Protein AF-T1ANY7-F1 (afdb_monomer)

pLDDT: mean 90.54, std 12.56, range [38.0, 98.75]

Nearest PDB structures (foldseek):
  8fgw-assembly1_D  TM=4.024E-01  e=2.527E-02  Homo sapiens
  7wzb-assembly1_B  TM=3.741E-01  e=3.756E-02  Salmonella enterica subsp. enterica serovar Typhimurium str. LT2
  7wzb-assembly1_A  TM=3.872E-01  e=1.034E-01  Salmonella enterica subsp. enterica serovar Typhimurium str. LT2
  5g05-assembly1_C  TM=4.385E-01  e=4.049E-01  Homo sapiens

Sequence (219 aa):
MLLGSGQYRAAEGQLAPLLGDPRSRLYRAALLTRWRIELTEAFAHAAGTAPHRRAMRRLQPLLGQLIEAGRWPAAQWRSLAREAFAIGAYALSAKAWLAAARRDPASARQDQERAARAWAADGRSARGGRLLLALAARSHDPVRQSAFFLHGMGWLEGGAGAIAALAAGRATLAHLPGLWRDRAIVLFMARLALAAGQPQRASRWLSAALERRPVASRR

Mean predicted aligned error: 6.22 Å

Radius of gyration: 23.54 Å; Cα contacts (8 Å, |Δi|>4): 246; chains: 1; bounding box: 61×39×66 Å

Secondary structure (DSSP, 8-state):
---HHHHHHHHHHHHHHHHS-TTSTTHHHHHHHHHHHHHHHHHHSPTTSHHHHHHHHHHHHHHHHHHHH----HHHHHHHHHHHHHTT-HHHHHHHHHHHHHH-TTTHHHHHHHHHHHHHHTT-HHHHHHHHHHHHHH---HHHHHHHHHHHHHHHHHHH-HHHHHHHHHHHHHH-GGGGG-HHHHHHHHHHHHHTT-HHHHHHHHHHHHHTPPP----

Foldseek 3Di:
DPPQDPVLVVLCVVLVVLCVDLPDPCNLVSLVVNLVSLLVVLVVDDPPDPSNVVSLVVNLVSLVVNLVNDPDALVVLQVSLVSCVVSLVLQSSLSSLCSSLVRDVVCNLVSLLSSLVSCVSVLNLLVSLVSLLVSLLVDPDPVSVLVSLLSSLVSNCVRPNLQRSLVSSVVSCVSVVVCLLPPVSLQSSLVSCVRNVNNVVSVVSVVVNVVPDPDPPDD

Structure (mmCIF, N/CA/C/O backbone):
data_AF-T1ANY7-F1
#
_entry.id   AF-T1ANY7-F1
#
loop_
_atom_site.group_PDB
_atom_site.id
_atom_site.type_symbol
_atom_site.label_atom_id
_atom_site.label_alt_id
_atom_site.label_comp_id
_atom_site.label_asym_id
_atom_site.label_entity_id
_atom_site.label_seq_id
_atom_site.pdbx_PDB_ins_code
_atom_site.Cartn_x
_atom_site.Cartn_y
_atom_site.Cartn_z
_atom_site.occupancy
_atom_site.B_iso_or_equiv
_atom_site.auth_seq_id
_atom_site.auth_comp_id
_atom_site.auth_asym_id
_atom_site.auth_atom_id
_atom_site.pdbx_PDB_model_num
ATOM 1 N N . MET A 1 1 ? 20.406 -17.946 -25.186 1.00 38.00 1 MET A N 1
ATOM 2 C CA . MET A 1 1 ? 19.800 -17.101 -26.241 1.00 38.00 1 MET A CA 1
ATOM 3 C C . MET A 1 1 ? 20.586 -15.798 -26.354 1.00 38.00 1 MET A C 1
ATOM 5 O O . MET A 1 1 ? 20.583 -15.018 -25.415 1.00 38.00 1 MET A O 1
ATOM 9 N N . LEU A 1 2 ? 21.282 -15.595 -27.477 1.00 39.53 2 LEU A N 1
ATOM 10 C CA . LEU A 1 2 ? 22.165 -14.455 -27.795 1.00 39.53 2 LEU A CA 1
ATOM 11 C C . LEU A 1 2 ? 21.441 -13.309 -28.540 1.00 39.53 2 LEU A C 1
ATOM 13 O O . LEU A 1 2 ? 22.080 -12.456 -29.143 1.00 39.53 2 LEU A O 1
ATOM 17 N N . LEU A 1 3 ? 20.105 -13.261 -28.483 1.00 43.19 3 LEU A N 1
ATOM 18 C CA . LEU A 1 3 ? 19.289 -12.241 -29.165 1.00 43.19 3 LEU A CA 1
ATOM 19 C C . LEU A 1 3 ? 19.343 -10.842 -28.505 1.00 43.19 3 LEU A C 1
ATOM 21 O O . LEU A 1 3 ? 18.819 -9.886 -29.062 1.00 43.19 3 LEU A O 1
ATOM 25 N N . GLY A 1 4 ? 19.967 -10.697 -27.328 1.00 51.41 4 GLY A N 1
ATOM 26 C CA . GLY A 1 4 ? 19.769 -9.531 -26.458 1.00 51.41 4 GLY A CA 1
ATOM 27 C C . GLY A 1 4 ? 20.539 -8.258 -26.830 1.00 51.41 4 GLY A C 1
ATOM 28 O O . GLY A 1 4 ? 19.949 -7.198 -26.974 1.00 51.41 4 GLY A O 1
ATOM 29 N N . SER A 1 5 ? 21.863 -8.295 -26.977 1.00 57.44 5 SER A N 1
ATOM 30 C CA . SER A 1 5 ? 22.658 -7.054 -26.862 1.00 57.44 5 SER A CA 1
ATOM 31 C C . SER A 1 5 ? 22.553 -6.093 -28.056 1.00 57.44 5 SER A C 1
ATOM 33 O O . SER A 1 5 ? 22.576 -4.877 -27.864 1.00 57.44 5 SER A O 1
ATOM 35 N N . GLY A 1 6 ? 22.433 -6.610 -29.283 1.00 61.44 6 GLY A N 1
ATOM 36 C CA . GLY A 1 6 ? 22.372 -5.787 -30.498 1.00 61.44 6 GLY A CA 1
ATOM 37 C C . GLY A 1 6 ? 21.013 -5.116 -30.714 1.00 61.44 6 GLY A C 1
ATOM 38 O O . GLY A 1 6 ? 20.951 -3.950 -31.098 1.00 61.44 6 GLY A O 1
ATOM 39 N N . GLN A 1 7 ? 19.924 -5.827 -30.412 1.00 73.06 7 GLN A N 1
ATOM 40 C CA . GLN A 1 7 ? 18.561 -5.321 -30.590 1.00 73.06 7 GLN A CA 1
ATOM 41 C C . GLN A 1 7 ? 18.197 -4.278 -29.528 1.00 73.06 7 GLN A C 1
ATOM 43 O O . GLN A 1 7 ? 17.566 -3.276 -29.859 1.00 73.06 7 GLN A O 1
ATOM 48 N N . TYR A 1 8 ? 18.656 -4.451 -28.281 1.00 72.88 8 TYR A N 1
ATOM 49 C CA . TYR A 1 8 ? 18.449 -3.445 -27.236 1.00 72.88 8 TYR A CA 1
ATOM 50 C C . TYR A 1 8 ? 19.185 -2.138 -27.544 1.00 72.88 8 TYR A C 1
ATOM 52 O O . TYR A 1 8 ? 18.569 -1.079 -27.481 1.00 72.88 8 TYR A O 1
ATOM 60 N N . ARG A 1 9 ? 20.449 -2.195 -27.992 1.00 73.62 9 ARG A N 1
ATOM 61 C CA . ARG A 1 9 ? 21.195 -0.991 -28.407 1.00 73.62 9 ARG A CA 1
ATOM 62 C C . ARG A 1 9 ? 20.557 -0.278 -29.601 1.00 73.62 9 ARG A C 1
ATOM 64 O O . ARG A 1 9 ? 20.509 0.949 -29.627 1.00 73.62 9 ARG A O 1
ATOM 71 N N . ALA A 1 10 ? 20.050 -1.028 -30.581 1.00 79.00 10 ALA A N 1
ATOM 72 C CA . ALA A 1 10 ? 19.337 -0.446 -31.717 1.00 79.00 10 ALA A CA 1
ATOM 73 C C . ALA A 1 10 ? 18.035 0.249 -31.275 1.00 79.00 10 ALA A C 1
ATOM 75 O O . ALA A 1 10 ? 17.762 1.372 -31.698 1.00 79.00 10 ALA A O 1
ATOM 76 N N . ALA A 1 11 ? 17.268 -0.379 -30.378 1.00 81.12 11 ALA A N 1
ATOM 77 C CA . ALA A 1 11 ? 16.063 0.214 -29.806 1.00 81.12 11 ALA A CA 1
ATOM 78 C C . ALA A 1 11 ? 16.376 1.473 -28.976 1.00 81.12 11 ALA A C 1
ATOM 80 O O . ALA A 1 11 ? 15.670 2.473 -29.088 1.00 81.12 11 ALA A O 1
ATOM 81 N N . GLU A 1 12 ? 17.458 1.478 -28.194 1.00 80.75 12 GLU A N 1
ATOM 82 C CA . GLU A 1 12 ? 17.918 2.672 -27.473 1.00 80.75 12 GLU A CA 1
ATOM 83 C C . GLU A 1 12 ? 18.247 3.830 -28.421 1.00 80.75 12 GLU A C 1
ATOM 85 O O . GLU A 1 12 ? 17.807 4.955 -28.179 1.00 80.75 12 GLU A O 1
ATOM 90 N N . GLY A 1 13 ? 18.948 3.558 -29.527 1.00 83.25 13 GLY A N 1
ATOM 91 C CA . GLY A 1 13 ? 19.252 4.561 -30.551 1.00 83.25 13 GLY A CA 1
ATOM 92 C C . GLY A 1 13 ? 17.997 5.175 -31.179 1.00 83.25 13 GLY A C 1
ATOM 93 O O . GLY A 1 13 ? 17.937 6.386 -31.380 1.00 83.25 13 GLY A O 1
ATOM 94 N N . GLN A 1 14 ? 16.959 4.368 -31.416 1.00 87.12 14 GLN A N 1
ATOM 95 C CA . GLN A 1 14 ? 15.672 4.841 -31.942 1.00 87.12 14 GLN A CA 1
ATOM 96 C C . GLN A 1 14 ? 14.871 5.664 -30.921 1.00 87.12 14 GLN A C 1
ATOM 98 O O . GLN A 1 14 ? 14.157 6.596 -31.294 1.00 87.12 14 GLN A O 1
ATOM 103 N N . LEU A 1 15 ? 14.982 5.340 -29.630 1.00 89.00 15 LEU A N 1
ATOM 104 C CA . LEU A 1 15 ? 14.278 6.050 -28.559 1.00 89.00 15 LEU A CA 1
ATOM 105 C C . LEU A 1 15 ? 14.984 7.344 -28.134 1.00 89.00 15 LEU A C 1
ATOM 107 O O . LEU A 1 15 ? 14.314 8.260 -27.656 1.00 89.00 15 LEU A O 1
ATOM 111 N N . ALA A 1 16 ? 16.305 7.441 -28.308 1.00 87.69 16 ALA A N 1
ATOM 112 C CA . ALA A 1 16 ? 17.126 8.577 -27.886 1.00 87.69 16 ALA A CA 1
ATOM 113 C C . ALA A 1 16 ? 16.564 9.963 -28.275 1.00 87.69 16 ALA A C 1
ATOM 115 O O . ALA A 1 16 ? 16.408 10.789 -27.371 1.00 87.69 16 ALA A O 1
ATOM 116 N N . PRO A 1 17 ? 16.185 10.242 -29.542 1.00 88.19 17 PRO A N 1
ATOM 117 C CA . PRO A 1 17 ? 15.647 11.556 -29.905 1.00 88.19 17 PRO A CA 1
ATOM 118 C C . PRO A 1 17 ? 14.305 11.851 -29.220 1.00 88.19 17 PRO A C 1
ATOM 120 O O . PRO A 1 17 ? 14.051 12.982 -28.816 1.00 88.19 17 PRO A O 1
ATOM 123 N N . LEU A 1 18 ? 13.461 10.833 -29.023 1.00 89.31 18 LEU A N 1
ATOM 124 C CA . LEU A 1 18 ? 12.158 10.985 -28.368 1.00 89.31 18 LEU A CA 1
ATOM 125 C C . LEU A 1 18 ? 12.287 11.200 -26.859 1.00 89.31 18 LEU A C 1
ATOM 127 O O . LEU A 1 18 ? 11.463 11.888 -26.266 1.00 89.31 18 LEU A O 1
ATOM 131 N N . LEU A 1 19 ? 13.304 10.603 -26.237 1.00 88.31 19 LEU A N 1
ATOM 132 C CA . LEU A 1 19 ? 13.601 10.755 -24.812 1.00 88.31 19 LEU A CA 1
ATOM 133 C C . LEU A 1 19 ? 14.309 12.080 -24.496 1.00 88.31 19 LEU A C 1
ATOM 135 O O . LEU A 1 19 ? 14.273 12.515 -23.346 1.00 88.31 19 LEU A O 1
ATOM 139 N N . GLY A 1 20 ? 14.928 12.714 -25.496 1.00 87.69 20 GLY A N 1
ATOM 140 C CA . GLY A 1 20 ? 15.552 14.033 -25.380 1.00 87.69 20 GLY A CA 1
ATOM 141 C C . GLY A 1 20 ? 14.560 15.199 -25.344 1.00 87.69 20 GLY A C 1
ATOM 142 O O . GLY A 1 20 ? 14.923 16.278 -24.884 1.00 87.69 20 GLY A O 1
ATOM 143 N N . ASP A 1 21 ? 13.308 14.990 -25.771 1.00 88.94 21 ASP A N 1
ATOM 144 C CA . ASP A 1 21 ? 12.264 16.020 -25.777 1.00 88.94 21 ASP A CA 1
ATOM 145 C C . ASP A 1 21 ? 11.051 15.630 -24.904 1.00 88.94 21 ASP A C 1
ATOM 147 O O . ASP A 1 21 ? 10.111 14.988 -25.384 1.00 88.94 21 ASP A O 1
ATOM 151 N N . PRO A 1 22 ? 11.003 16.073 -23.630 1.00 86.81 22 PRO A N 1
ATOM 152 C CA . PRO A 1 22 ? 9.861 15.856 -22.739 1.00 86.81 22 PRO A CA 1
ATOM 153 C C . PRO A 1 22 ? 8.535 16.455 -23.227 1.00 86.81 22 PRO A C 1
ATOM 155 O O . PRO A 1 22 ? 7.474 16.091 -22.712 1.00 86.81 22 PRO A O 1
ATOM 158 N N . ARG A 1 23 ? 8.566 17.391 -24.188 1.00 87.00 23 ARG A N 1
ATOM 159 C CA . ARG A 1 23 ? 7.364 18.023 -24.755 1.00 87.00 23 ARG A CA 1
ATOM 160 C C . ARG A 1 23 ? 6.762 17.196 -25.887 1.00 87.00 23 ARG A C 1
ATOM 162 O O . ARG A 1 23 ? 5.593 17.394 -26.225 1.00 87.00 23 ARG A O 1
ATOM 169 N N . SER A 1 24 ? 7.518 16.248 -26.439 1.00 88.38 24 SER A N 1
ATOM 170 C CA . SER A 1 24 ? 7.041 15.351 -27.482 1.00 88.38 24 SER A CA 1
ATOM 171 C C . SER A 1 24 ? 5.820 14.558 -27.015 1.00 88.38 24 SER A C 1
ATOM 173 O O . SER A 1 24 ? 5.786 13.976 -25.927 1.00 88.38 24 SER A O 1
ATOM 175 N N . ARG A 1 25 ? 4.810 14.444 -27.887 1.00 86.44 25 ARG A N 1
ATOM 176 C CA . ARG A 1 25 ? 3.635 13.587 -27.640 1.00 86.44 25 ARG A CA 1
ATOM 177 C C . ARG A 1 25 ? 4.030 12.121 -27.441 1.00 86.44 25 ARG A C 1
ATOM 179 O O . ARG A 1 25 ? 3.329 11.392 -26.737 1.00 86.44 25 ARG A O 1
ATOM 186 N N . LEU A 1 26 ? 5.157 11.714 -28.028 1.00 90.56 26 LEU A N 1
ATOM 187 C CA . LEU A 1 26 ? 5.689 10.356 -27.968 1.00 90.56 26 LEU A CA 1
ATOM 188 C C . LEU A 1 26 ? 6.600 10.116 -26.762 1.00 90.56 26 LEU A C 1
ATOM 190 O O . LEU A 1 26 ? 6.882 8.958 -26.470 1.00 90.56 26 LEU A O 1
ATOM 194 N N . TYR A 1 27 ? 7.001 11.156 -26.022 1.00 90.94 27 TYR A N 1
ATOM 195 C CA . TYR A 1 27 ? 7.933 11.045 -24.893 1.00 90.94 27 TYR A CA 1
ATOM 196 C C . TYR A 1 27 ? 7.524 9.951 -23.900 1.00 90.94 27 TYR A C 1
ATOM 198 O O . TYR A 1 27 ? 8.306 9.073 -23.552 1.00 90.94 27 TYR A O 1
ATOM 206 N N . ARG A 1 28 ? 6.249 9.941 -23.496 1.00 89.88 28 ARG A N 1
ATOM 207 C CA . ARG A 1 28 ? 5.709 8.945 -22.555 1.00 89.88 28 ARG A CA 1
ATOM 208 C C . ARG A 1 28 ? 5.748 7.527 -23.119 1.00 89.88 28 ARG A C 1
ATOM 210 O O . ARG A 1 28 ? 6.115 6.598 -22.406 1.00 89.88 28 ARG A O 1
ATOM 217 N N . ALA A 1 29 ? 5.376 7.355 -24.386 1.00 91.06 29 ALA A N 1
ATOM 218 C CA . ALA A 1 29 ? 5.415 6.053 -25.043 1.00 91.06 29 ALA A CA 1
ATOM 219 C C . ALA A 1 29 ? 6.861 5.549 -25.181 1.00 91.06 29 ALA A C 1
ATOM 221 O O . ALA A 1 29 ? 7.133 4.382 -24.896 1.00 91.06 29 ALA A O 1
ATOM 222 N N . ALA A 1 30 ? 7.794 6.440 -25.523 1.00 92.38 30 ALA A N 1
ATOM 223 C CA . ALA A 1 30 ? 9.219 6.144 -25.581 1.00 92.38 30 ALA A CA 1
ATOM 224 C C . ALA A 1 30 ? 9.769 5.748 -24.203 1.00 92.38 30 ALA A C 1
ATOM 226 O O . ALA A 1 30 ? 10.452 4.732 -24.076 1.00 92.38 30 ALA A O 1
ATOM 227 N N . LEU A 1 31 ? 9.398 6.481 -23.150 1.00 92.38 31 LEU A N 1
ATOM 228 C CA . LEU A 1 31 ? 9.806 6.196 -21.775 1.00 92.38 31 LEU A CA 1
ATOM 229 C C . LEU A 1 31 ? 9.266 4.845 -21.284 1.00 92.38 31 LEU A C 1
ATOM 231 O O . LEU A 1 31 ? 9.991 4.077 -20.654 1.00 92.38 31 LEU A O 1
ATOM 235 N N . LEU A 1 32 ? 8.013 4.518 -21.620 1.00 93.00 32 LEU A N 1
ATOM 236 C CA . LEU A 1 32 ? 7.404 3.228 -21.282 1.00 93.00 32 LEU A CA 1
ATOM 237 C C . LEU A 1 32 ? 8.073 2.076 -22.036 1.00 93.00 32 LEU A C 1
ATOM 239 O O . LEU A 1 32 ? 8.261 0.997 -21.479 1.00 93.00 32 LEU A O 1
ATOM 243 N N . THR A 1 33 ? 8.449 2.308 -23.292 1.00 92.00 33 THR A N 1
ATOM 244 C CA . THR A 1 33 ? 9.166 1.323 -24.109 1.00 92.00 33 THR A CA 1
ATOM 245 C C . THR A 1 33 ? 10.555 1.065 -23.538 1.00 92.00 33 THR A C 1
ATOM 247 O O . THR A 1 33 ? 10.902 -0.090 -23.300 1.00 92.00 33 THR A O 1
ATOM 250 N N . ARG A 1 34 ? 11.306 2.126 -23.207 1.00 91.88 34 ARG A N 1
ATOM 251 C CA . ARG A 1 34 ? 12.609 2.013 -22.537 1.00 91.88 34 ARG A CA 1
ATOM 252 C C . ARG A 1 34 ? 12.504 1.231 -21.232 1.00 91.88 34 ARG A C 1
ATOM 254 O O . ARG A 1 34 ? 13.304 0.341 -20.982 1.00 91.88 34 ARG A O 1
ATOM 261 N N . TRP A 1 35 ? 11.495 1.531 -20.420 1.00 92.94 35 TRP A N 1
ATOM 262 C CA . TRP A 1 35 ? 11.240 0.804 -19.181 1.00 92.94 35 TRP A CA 1
ATOM 263 C C . TRP A 1 35 ? 11.028 -0.691 -19.402 1.00 92.94 35 TRP A C 1
ATOM 265 O O . TRP A 1 35 ? 11.646 -1.492 -18.713 1.00 92.94 35 TRP A O 1
ATOM 275 N N . ARG A 1 36 ? 10.198 -1.079 -20.376 1.00 91.94 36 ARG A N 1
ATOM 276 C CA . ARG A 1 36 ? 9.948 -2.495 -20.687 1.00 91.94 36 ARG A CA 1
ATOM 277 C C . ARG A 1 36 ? 11.208 -3.213 -21.161 1.00 91.94 36 ARG A C 1
ATOM 279 O O . ARG A 1 36 ? 11.424 -4.356 -20.764 1.00 91.94 36 ARG A O 1
ATOM 286 N N . ILE A 1 37 ? 12.029 -2.545 -21.971 1.00 88.06 37 ILE A N 1
ATOM 287 C CA . ILE A 1 37 ? 13.325 -3.063 -22.424 1.00 88.06 37 ILE A CA 1
ATOM 288 C C . ILE A 1 37 ? 14.233 -3.333 -21.220 1.00 88.06 37 ILE A C 1
ATOM 290 O O . ILE A 1 37 ? 14.641 -4.471 -21.004 1.00 88.06 37 ILE A O 1
ATOM 294 N N . GLU A 1 38 ? 14.463 -2.320 -20.387 1.00 89.06 38 GLU A N 1
ATOM 295 C CA . GLU A 1 38 ? 15.355 -2.422 -19.225 1.00 89.06 38 GLU A CA 1
ATOM 296 C C . GLU A 1 38 ? 14.835 -3.431 -18.194 1.00 89.06 38 GLU A C 1
ATOM 298 O O . GLU A 1 38 ? 15.612 -4.146 -17.565 1.00 89.06 38 GLU A O 1
ATOM 303 N N . LEU A 1 39 ? 13.512 -3.521 -18.018 1.00 91.12 39 LEU A N 1
ATOM 304 C CA . LEU A 1 39 ? 12.889 -4.491 -17.121 1.00 91.12 39 LEU A CA 1
ATOM 305 C C . LEU A 1 39 ? 13.146 -5.918 -17.615 1.00 91.12 39 LEU A C 1
ATOM 307 O O . LEU A 1 39 ? 13.527 -6.784 -16.829 1.00 91.12 39 LEU A O 1
ATOM 311 N N . THR A 1 40 ? 12.985 -6.146 -18.920 1.00 88.94 40 THR A N 1
ATOM 312 C CA . THR A 1 40 ? 13.238 -7.445 -19.559 1.00 88.94 40 THR A CA 1
ATOM 313 C C . THR A 1 40 ? 14.710 -7.833 -19.446 1.00 88.94 40 THR A C 1
ATOM 315 O O . THR A 1 40 ? 15.017 -8.958 -19.057 1.00 88.94 40 THR A O 1
ATOM 318 N N . GLU A 1 41 ? 15.626 -6.900 -19.714 1.00 84.94 41 GLU A N 1
ATOM 319 C CA . GLU A 1 41 ? 17.066 -7.127 -19.557 1.00 84.94 41 GLU A CA 1
ATOM 320 C C . GLU A 1 41 ? 17.419 -7.469 -18.103 1.00 84.94 41 GLU A C 1
ATOM 322 O O . GLU A 1 41 ? 18.146 -8.426 -17.836 1.00 84.94 41 GLU A O 1
ATOM 327 N N . ALA A 1 42 ? 16.853 -6.745 -17.138 1.00 88.44 42 ALA A N 1
ATOM 328 C CA . ALA A 1 42 ? 17.163 -6.966 -15.735 1.00 88.44 42 ALA A CA 1
ATOM 329 C C . ALA A 1 42 ? 16.698 -8.336 -15.216 1.00 88.44 42 ALA A C 1
ATOM 331 O O . ALA A 1 42 ? 17.392 -8.948 -14.396 1.00 88.44 42 ALA A O 1
ATOM 332 N N . PHE A 1 43 ? 15.548 -8.822 -15.693 1.00 88.50 43 PHE A N 1
ATOM 333 C CA . PHE A 1 43 ? 15.029 -10.154 -15.365 1.00 88.50 43 PHE A CA 1
ATOM 334 C C . PHE A 1 43 ? 15.658 -11.287 -16.189 1.00 88.50 43 PHE A C 1
ATOM 336 O O . PHE A 1 43 ? 15.494 -12.449 -15.828 1.00 88.50 43 PHE A O 1
ATOM 343 N N . ALA A 1 44 ? 16.426 -10.980 -17.238 1.00 89.44 44 ALA A N 1
ATOM 344 C CA . ALA A 1 44 ? 17.234 -11.977 -17.940 1.00 89.44 44 ALA A CA 1
ATOM 345 C C . ALA A 1 44 ? 18.458 -12.429 -17.117 1.00 89.44 44 ALA A C 1
ATOM 347 O O . ALA A 1 44 ? 19.018 -13.498 -17.361 1.00 89.44 44 ALA A O 1
ATOM 348 N N . HIS A 1 45 ? 18.882 -11.631 -16.133 1.00 87.69 45 HIS A N 1
ATOM 349 C CA . HIS A 1 45 ? 19.936 -11.998 -15.192 1.00 87.69 45 HIS A CA 1
ATOM 350 C C . HIS A 1 45 ? 19.376 -12.762 -13.987 1.00 87.69 45 HIS A C 1
ATOM 352 O O . HIS A 1 45 ? 18.337 -12.397 -13.439 1.00 87.69 45 HIS A O 1
ATOM 358 N N . ALA A 1 46 ? 20.113 -13.769 -13.506 1.00 86.62 46 ALA A N 1
ATOM 359 C CA . ALA A 1 46 ? 19.741 -14.497 -12.295 1.00 86.62 46 ALA A CA 1
ATOM 360 C C . ALA A 1 46 ? 19.648 -13.558 -11.077 1.00 86.62 46 ALA A C 1
ATOM 362 O O . ALA A 1 46 ? 20.496 -12.675 -10.881 1.00 86.62 46 ALA A O 1
ATOM 363 N N . ALA A 1 47 ? 18.621 -13.765 -10.250 1.00 87.69 47 ALA A N 1
ATOM 364 C CA . ALA A 1 47 ? 18.373 -12.960 -9.061 1.00 87.69 47 ALA A CA 1
ATOM 365 C C . ALA A 1 47 ? 19.587 -12.964 -8.115 1.00 87.69 47 ALA A C 1
ATOM 367 O O . ALA A 1 47 ? 20.300 -13.956 -7.982 1.00 87.69 47 ALA A O 1
ATOM 368 N N . GLY A 1 48 ? 19.854 -11.825 -7.473 1.00 85.94 48 GLY A N 1
ATOM 369 C CA . GLY A 1 48 ? 20.977 -11.668 -6.540 1.00 85.94 48 GLY A CA 1
ATOM 370 C C . GLY A 1 48 ? 22.360 -11.496 -7.183 1.00 85.94 48 GLY A C 1
ATOM 371 O O . GLY A 1 48 ? 23.291 -11.070 -6.497 1.00 85.94 48 GLY A O 1
ATOM 372 N N . THR A 1 49 ? 22.515 -11.730 -8.490 1.00 91.19 49 THR A N 1
ATOM 373 C CA . THR A 1 49 ? 23.793 -11.502 -9.184 1.00 91.19 49 THR A CA 1
ATOM 374 C C . THR A 1 49 ? 24.148 -10.011 -9.278 1.00 91.19 49 THR A C 1
ATOM 376 O O . THR A 1 49 ? 23.288 -9.127 -9.210 1.00 91.19 49 THR A O 1
ATOM 379 N N . ALA A 1 50 ? 25.438 -9.693 -9.445 1.00 89.94 50 ALA A N 1
ATOM 380 C CA . ALA A 1 50 ? 25.890 -8.306 -9.589 1.00 89.94 50 ALA A CA 1
ATOM 381 C C . ALA A 1 50 ? 25.272 -7.571 -10.805 1.00 89.94 50 ALA A C 1
ATOM 383 O O . ALA A 1 50 ? 24.865 -6.417 -10.622 1.00 89.94 50 ALA A O 1
ATOM 384 N N . PRO A 1 51 ? 25.133 -8.192 -11.999 1.00 86.81 51 PRO A N 1
ATOM 385 C CA . PRO A 1 51 ? 24.416 -7.595 -13.128 1.00 86.81 51 PRO A CA 1
ATOM 386 C C . PRO A 1 51 ? 22.949 -7.300 -12.806 1.00 86.81 51 PRO A C 1
ATOM 388 O O . PRO A 1 51 ? 22.502 -6.173 -13.013 1.00 86.81 51 PRO A O 1
ATOM 391 N N . HIS A 1 52 ? 22.239 -8.247 -12.185 1.00 87.81 52 HIS A N 1
ATOM 392 C CA . HIS A 1 52 ? 20.850 -8.054 -11.766 1.00 87.81 52 HIS A CA 1
ATOM 393 C C . HIS A 1 52 ? 20.707 -6.869 -10.796 1.00 87.81 52 HIS A C 1
ATOM 395 O O . HIS A 1 52 ? 19.916 -5.957 -11.030 1.00 87.81 52 HIS A O 1
ATOM 401 N N . ARG A 1 53 ? 21.542 -6.798 -9.747 1.00 87.81 53 ARG A N 1
ATOM 402 C CA . ARG A 1 53 ? 21.537 -5.665 -8.797 1.00 87.81 53 ARG A CA 1
ATOM 403 C C . ARG A 1 53 ? 21.856 -4.325 -9.462 1.00 87.81 53 ARG A C 1
ATOM 405 O O . ARG A 1 53 ? 21.337 -3.287 -9.052 1.00 87.81 53 ARG A O 1
ATOM 412 N N . ARG A 1 54 ? 22.739 -4.311 -10.465 1.00 87.31 54 ARG A N 1
ATOM 413 C CA . ARG A 1 54 ? 23.061 -3.099 -11.230 1.00 87.31 54 ARG A CA 1
ATOM 414 C C . ARG A 1 54 ? 21.865 -2.655 -12.072 1.00 87.31 54 ARG A C 1
ATOM 416 O O . ARG A 1 54 ? 21.523 -1.479 -12.016 1.00 87.31 54 ARG A O 1
ATOM 423 N N . ALA A 1 55 ? 21.213 -3.580 -12.769 1.00 87.06 55 ALA A N 1
ATOM 424 C CA . ALA A 1 55 ? 20.028 -3.297 -13.570 1.00 87.06 55 ALA A CA 1
ATOM 425 C C . ALA A 1 55 ? 18.860 -2.786 -12.703 1.00 87.06 55 ALA A C 1
ATOM 427 O O . ALA A 1 55 ? 18.300 -1.730 -12.989 1.00 87.06 55 ALA A O 1
ATOM 428 N N . MET A 1 56 ? 18.589 -3.427 -11.558 1.00 88.94 56 MET A N 1
ATOM 429 C CA . MET A 1 56 ? 17.572 -2.973 -10.594 1.00 88.94 56 MET A CA 1
ATOM 430 C C . MET A 1 56 ? 17.806 -1.530 -10.109 1.00 88.94 56 MET A C 1
ATOM 432 O O . MET A 1 56 ? 16.863 -0.741 -10.035 1.00 88.94 56 MET A O 1
ATOM 436 N N . ARG A 1 57 ? 19.063 -1.138 -9.837 1.00 87.31 57 ARG A N 1
ATOM 437 C CA . ARG A 1 57 ? 19.402 0.245 -9.441 1.00 87.31 57 ARG A CA 1
ATOM 438 C C . ARG A 1 57 ? 19.134 1.275 -10.543 1.00 87.31 57 ARG A C 1
AT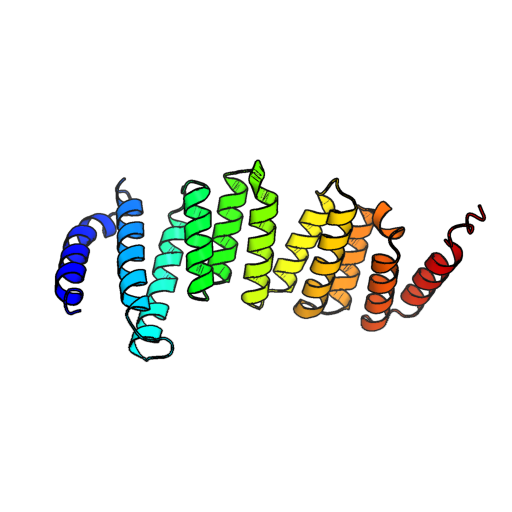OM 440 O O . ARG A 1 57 ? 18.813 2.415 -10.221 1.00 87.31 57 ARG A O 1
ATOM 447 N N . ARG A 1 58 ? 19.241 0.895 -11.821 1.00 87.31 58 ARG A N 1
ATOM 448 C CA . ARG A 1 58 ? 18.919 1.774 -12.964 1.00 87.31 58 ARG A CA 1
ATOM 449 C C . ARG A 1 58 ? 17.416 1.873 -13.224 1.00 87.31 58 ARG A C 1
ATOM 451 O O . ARG A 1 58 ? 16.942 2.920 -13.655 1.00 87.31 58 ARG A O 1
ATOM 458 N N . LEU A 1 59 ? 16.661 0.817 -12.924 1.00 92.00 59 LEU A N 1
ATOM 459 C CA . LEU A 1 59 ? 15.211 0.782 -13.125 1.00 92.00 59 LEU A CA 1
ATOM 460 C C . LEU A 1 59 ? 14.458 1.763 -12.222 1.00 92.00 59 LEU A C 1
ATOM 462 O O . LEU A 1 59 ? 13.551 2.449 -12.686 1.00 92.00 59 LEU A O 1
ATOM 466 N N . GLN A 1 60 ? 14.828 1.871 -10.946 1.00 91.94 60 GLN A N 1
ATOM 467 C CA . GLN A 1 60 ? 14.116 2.737 -9.998 1.00 91.94 60 GLN A CA 1
ATOM 468 C C . GLN A 1 60 ? 13.977 4.208 -10.447 1.00 91.94 60 GLN A C 1
ATOM 470 O O . GLN A 1 60 ? 12.849 4.710 -10.432 1.00 91.94 60 GLN A O 1
ATOM 475 N N . PRO A 1 61 ? 15.042 4.920 -10.873 1.00 92.81 61 PRO A N 1
ATOM 476 C CA . PRO A 1 61 ? 14.898 6.294 -11.354 1.00 92.81 61 PRO A CA 1
ATOM 477 C C . PRO A 1 61 ? 14.069 6.385 -12.642 1.00 92.81 61 PRO A C 1
ATOM 479 O O . PRO A 1 61 ? 13.280 7.319 -12.782 1.00 92.81 61 PRO A O 1
ATOM 482 N N . LEU A 1 62 ? 14.175 5.407 -13.548 1.00 93.38 62 LEU A N 1
ATOM 483 C CA . LEU A 1 62 ? 13.377 5.362 -14.778 1.00 93.38 62 LEU A CA 1
ATOM 484 C C . LEU A 1 62 ? 11.878 5.189 -14.483 1.00 93.38 62 LEU A C 1
ATOM 486 O O . LEU A 1 62 ? 11.041 5.896 -15.043 1.00 93.38 62 LEU A O 1
ATOM 490 N N . LEU A 1 63 ? 11.532 4.304 -13.547 1.00 95.12 63 LEU A N 1
ATOM 491 C CA . LEU A 1 63 ? 10.164 4.154 -13.054 1.00 95.12 63 LEU A CA 1
ATOM 492 C C . LEU A 1 63 ? 9.662 5.435 -12.381 1.00 95.12 63 LEU A C 1
ATOM 494 O O . LEU A 1 63 ? 8.506 5.816 -12.559 1.00 95.12 63 LEU A O 1
ATOM 498 N N . GLY A 1 64 ? 10.528 6.109 -11.621 1.00 95.12 64 GLY A N 1
ATOM 499 C CA . GLY A 1 64 ? 10.237 7.420 -11.049 1.00 95.12 64 GLY A CA 1
ATOM 500 C C . GLY A 1 64 ? 9.819 8.415 -12.131 1.00 95.12 64 GLY A C 1
ATOM 501 O O . GLY A 1 64 ? 8.736 8.986 -12.040 1.00 95.12 64 GLY A O 1
ATOM 502 N N . GLN A 1 65 ? 10.609 8.540 -13.200 1.00 93.75 65 GLN A N 1
ATOM 503 C CA . GLN A 1 65 ? 10.280 9.401 -14.342 1.00 93.75 65 GLN A CA 1
ATOM 504 C C . GLN A 1 65 ? 8.949 9.010 -15.001 1.00 93.75 65 GLN A C 1
ATOM 506 O O . GLN A 1 65 ? 8.140 9.884 -15.306 1.00 93.75 65 GLN A O 1
ATOM 511 N N . LEU A 1 66 ? 8.670 7.712 -15.169 1.00 94.12 66 LEU A N 1
ATOM 512 C CA . LEU A 1 66 ? 7.391 7.234 -15.711 1.00 94.12 66 LEU A CA 1
ATOM 513 C C . LEU A 1 66 ? 6.190 7.641 -14.861 1.00 94.12 66 LEU A C 1
ATOM 515 O O . LEU A 1 66 ? 5.149 8.038 -15.393 1.00 94.12 66 LEU A O 1
ATOM 519 N N . ILE A 1 67 ? 6.319 7.517 -13.543 1.00 94.69 67 ILE A N 1
ATOM 520 C CA . ILE A 1 67 ? 5.267 7.894 -12.603 1.00 94.69 67 ILE A CA 1
ATOM 521 C C . ILE A 1 67 ? 5.066 9.413 -12.630 1.00 94.69 67 ILE A C 1
ATOM 523 O O . ILE A 1 67 ? 3.927 9.862 -12.721 1.00 94.69 67 ILE A O 1
ATOM 527 N N . GLU A 1 68 ? 6.132 10.210 -12.620 1.00 93.31 68 GLU A N 1
ATOM 528 C CA . GLU A 1 68 ? 6.012 11.674 -12.649 1.00 93.31 68 GLU A CA 1
ATOM 529 C C . GLU A 1 68 ? 5.473 12.192 -13.999 1.00 93.31 68 GLU A C 1
ATOM 531 O O . GLU A 1 68 ? 4.656 13.112 -14.022 1.00 93.31 68 GLU A O 1
ATOM 536 N N . ALA A 1 69 ? 5.809 11.548 -15.125 1.00 91.06 69 ALA A N 1
ATOM 537 C CA . ALA A 1 69 ? 5.238 11.880 -16.438 1.00 91.06 69 ALA A CA 1
ATOM 538 C C . ALA A 1 69 ? 3.705 11.701 -16.482 1.00 91.06 69 ALA A C 1
ATOM 540 O O . ALA A 1 69 ? 2.995 12.408 -17.205 1.00 91.06 69 ALA A O 1
ATOM 541 N N . GLY A 1 70 ? 3.189 10.768 -15.676 1.00 88.94 70 GLY A N 1
ATOM 542 C CA . GLY A 1 70 ? 1.783 10.650 -15.321 1.00 88.94 70 GLY A CA 1
ATOM 543 C C . GLY A 1 70 ? 0.797 10.530 -16.491 1.00 88.94 70 GLY A C 1
ATOM 544 O O . GLY A 1 70 ? 1.110 10.105 -17.604 1.00 88.94 70 GLY A O 1
ATOM 545 N N . ARG A 1 71 ? -0.465 10.901 -16.210 1.00 89.94 71 ARG A N 1
ATOM 546 C CA . ARG A 1 71 ? -1.587 10.893 -17.179 1.00 89.94 71 ARG A CA 1
ATOM 547 C C . ARG A 1 71 ? -1.845 9.525 -17.843 1.00 89.94 71 ARG A C 1
ATOM 549 O O . ARG A 1 71 ? -2.386 9.462 -18.944 1.00 89.94 71 ARG A O 1
ATOM 556 N N . TRP A 1 72 ? -1.487 8.441 -17.163 1.00 94.81 72 TRP A N 1
ATOM 557 C CA . TRP A 1 72 ? -1.787 7.078 -17.590 1.00 94.81 72 TRP A CA 1
ATOM 558 C C . TRP A 1 72 ? -3.252 6.704 -17.311 1.00 94.81 72 TRP A C 1
ATOM 560 O O . TRP A 1 72 ? -3.832 7.212 -16.339 1.00 94.81 72 TRP A O 1
ATOM 570 N N . PRO A 1 73 ? -3.857 5.808 -18.114 1.00 96.62 73 PRO A N 1
ATOM 571 C CA . PRO A 1 73 ? -5.125 5.179 -17.756 1.00 96.62 73 PRO A CA 1
ATOM 572 C C . PRO A 1 73 ? -4.960 4.306 -16.503 1.00 96.62 73 PRO A C 1
ATOM 574 O O . PRO A 1 73 ? -3.852 3.871 -16.177 1.00 96.62 73 PRO A O 1
ATOM 577 N N . ALA A 1 74 ? -6.063 4.018 -15.803 1.00 97.94 74 ALA A N 1
ATOM 578 C CA . ALA A 1 74 ? -6.035 3.244 -14.558 1.00 97.94 74 ALA A CA 1
ATOM 579 C C . ALA A 1 74 ? -5.326 1.888 -14.730 1.00 97.94 74 ALA A C 1
ATOM 581 O O . ALA A 1 74 ? -4.444 1.557 -13.944 1.00 97.94 74 ALA A O 1
ATOM 582 N N . ALA A 1 75 ? -5.618 1.145 -15.804 1.00 97.75 75 ALA A N 1
ATOM 583 C CA . ALA A 1 75 ? -4.975 -0.142 -16.089 1.00 97.75 75 ALA A CA 1
ATOM 584 C C . ALA A 1 75 ? -3.438 -0.047 -16.166 1.00 97.75 75 ALA A C 1
ATOM 586 O O . ALA A 1 75 ? -2.735 -0.881 -15.592 1.00 97.75 75 ALA A O 1
ATOM 587 N N . GLN A 1 76 ? -2.917 1.005 -16.804 1.00 97.12 76 GLN A N 1
ATOM 588 C CA . GLN A 1 76 ? -1.478 1.231 -16.924 1.00 97.12 76 GLN A CA 1
ATOM 589 C C . GLN A 1 76 ? -0.857 1.614 -15.576 1.00 97.12 76 GLN A C 1
ATOM 591 O O . GLN A 1 76 ? 0.198 1.087 -15.230 1.00 97.12 76 GLN A O 1
ATOM 596 N N . TRP A 1 77 ? -1.527 2.446 -14.769 1.00 98.00 77 TRP A N 1
ATOM 597 C CA . TRP A 1 77 ? -1.088 2.716 -13.395 1.00 98.00 77 TRP A CA 1
ATOM 598 C C . TRP A 1 77 ? -0.990 1.444 -12.556 1.00 98.00 77 TRP A C 1
ATOM 600 O O . TRP A 1 77 ? -0.006 1.258 -11.846 1.00 98.00 77 TRP A O 1
ATOM 610 N N . ARG A 1 78 ? -1.972 0.543 -12.665 1.00 98.62 78 ARG A N 1
ATOM 611 C CA . ARG A 1 78 ? -1.950 -0.744 -11.956 1.00 98.62 78 ARG A CA 1
ATOM 612 C C . ARG A 1 78 ? -0.814 -1.649 -12.437 1.00 98.62 78 ARG A C 1
ATOM 614 O O . ARG A 1 78 ? -0.247 -2.365 -11.617 1.00 98.62 78 ARG A O 1
ATOM 621 N N . SER A 1 79 ? -0.478 -1.626 -13.732 1.00 97.50 79 SER A N 1
ATOM 622 C CA . SER A 1 79 ? 0.687 -2.354 -14.263 1.00 97.50 79 SER A CA 1
ATOM 623 C C . SER A 1 79 ? 1.980 -1.828 -13.658 1.00 97.50 79 SER A C 1
ATOM 625 O O . SER A 1 79 ? 2.690 -2.583 -13.000 1.00 97.50 79 SER A O 1
ATOM 627 N N . LEU A 1 80 ? 2.200 -0.512 -13.752 1.00 97.25 80 LEU A N 1
ATOM 628 C CA . LEU A 1 80 ? 3.366 0.150 -13.166 1.00 97.25 80 LEU A CA 1
ATOM 629 C C . LEU A 1 80 ? 3.464 -0.122 -11.662 1.00 97.25 80 LEU A C 1
ATOM 631 O O . LEU A 1 80 ? 4.548 -0.366 -11.152 1.00 97.25 80 LEU A O 1
ATOM 635 N N . ALA A 1 81 ? 2.341 -0.137 -10.944 1.00 98.31 81 ALA A N 1
ATOM 636 C CA . ALA A 1 81 ? 2.324 -0.410 -9.513 1.00 98.31 81 ALA A CA 1
ATOM 637 C C . ALA A 1 81 ? 2.739 -1.852 -9.168 1.00 98.31 81 ALA A C 1
ATOM 639 O O . ALA A 1 81 ? 3.459 -2.065 -8.188 1.00 98.31 81 ALA A O 1
ATOM 640 N N . ARG A 1 82 ? 2.312 -2.847 -9.959 1.00 98.19 82 ARG A N 1
ATOM 641 C CA . ARG A 1 82 ? 2.743 -4.247 -9.796 1.00 98.19 82 ARG A CA 1
ATOM 642 C C . ARG A 1 82 ? 4.218 -4.419 -10.133 1.00 98.19 82 ARG A C 1
ATOM 644 O O . ARG A 1 82 ? 4.936 -5.046 -9.365 1.00 98.19 82 ARG A O 1
ATOM 651 N N . GLU A 1 83 ? 4.666 -3.832 -11.236 1.00 95.94 83 GLU A N 1
ATOM 652 C CA . GLU A 1 83 ? 6.066 -3.896 -11.666 1.00 95.94 83 GLU A CA 1
ATOM 653 C C . GLU A 1 83 ? 6.982 -3.219 -10.636 1.00 95.94 83 GLU A C 1
ATOM 655 O O . GLU A 1 83 ? 7.978 -3.802 -10.218 1.00 95.94 83 GLU A O 1
ATOM 660 N N . ALA A 1 84 ? 6.583 -2.049 -10.124 1.00 96.94 84 ALA A N 1
ATOM 661 C CA . ALA A 1 84 ? 7.258 -1.361 -9.027 1.00 96.94 84 ALA A CA 1
ATOM 662 C C . ALA A 1 84 ? 7.386 -2.241 -7.778 1.00 96.94 84 ALA A C 1
ATOM 664 O O . ALA A 1 84 ? 8.438 -2.272 -7.148 1.00 96.94 84 ALA A O 1
ATOM 665 N N . PHE A 1 85 ? 6.320 -2.963 -7.421 1.00 96.88 85 PHE A N 1
ATOM 666 C CA . PHE A 1 85 ? 6.345 -3.879 -6.284 1.00 96.88 85 PHE A CA 1
ATOM 667 C C . PHE A 1 85 ? 7.314 -5.043 -6.527 1.00 96.88 85 PHE A C 1
ATOM 669 O O . PHE A 1 85 ? 8.101 -5.373 -5.646 1.00 96.88 85 PHE A O 1
ATOM 676 N N . ALA A 1 86 ? 7.291 -5.628 -7.728 1.00 93.31 86 ALA A N 1
ATOM 677 C CA . ALA A 1 86 ? 8.133 -6.764 -8.098 1.00 93.31 86 ALA A CA 1
ATOM 678 C C . ALA A 1 86 ? 9.636 -6.446 -8.035 1.00 93.31 86 ALA A C 1
ATOM 680 O O . ALA A 1 86 ? 10.424 -7.317 -7.681 1.00 93.31 86 ALA A O 1
ATOM 681 N N . ILE A 1 87 ? 10.031 -5.202 -8.325 1.00 92.69 87 ILE A N 1
ATOM 682 C CA . ILE A 1 87 ? 11.431 -4.753 -8.224 1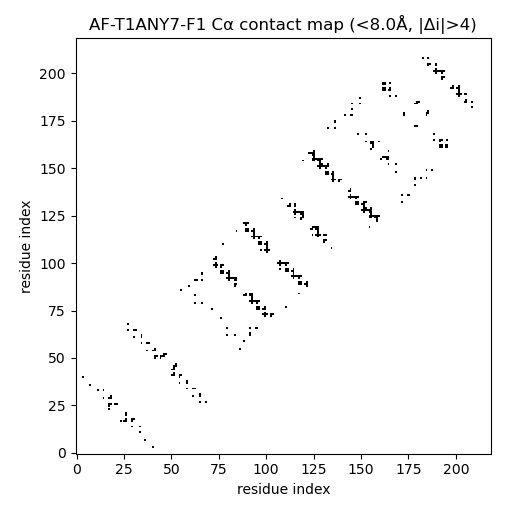.00 92.69 87 ILE A CA 1
ATOM 683 C C . ILE A 1 87 ? 11.789 -4.143 -6.854 1.00 92.69 87 ILE A C 1
ATOM 685 O O . ILE A 1 87 ? 12.832 -3.505 -6.710 1.00 92.69 87 ILE A O 1
ATOM 689 N N . GLY A 1 88 ? 10.910 -4.266 -5.853 1.00 93.44 88 GLY A N 1
ATOM 690 C CA . GLY A 1 88 ? 11.122 -3.725 -4.505 1.00 93.44 88 GLY A CA 1
ATOM 691 C C . GLY A 1 88 ? 11.017 -2.198 -4.392 1.00 93.44 88 GLY A C 1
ATOM 692 O O . GLY A 1 88 ? 11.368 -1.627 -3.363 1.00 93.44 88 GLY A O 1
ATOM 693 N N . ALA A 1 89 ? 10.522 -1.503 -5.419 1.00 95.69 89 ALA A N 1
ATOM 694 C CA . ALA A 1 89 ? 10.292 -0.059 -5.407 1.00 95.69 89 ALA A CA 1
ATOM 695 C C . ALA A 1 89 ? 8.943 0.284 -4.744 1.00 95.69 89 ALA A C 1
ATOM 697 O O . ALA A 1 89 ? 8.044 0.876 -5.352 1.00 95.69 89 ALA A O 1
ATOM 698 N N . TYR A 1 90 ? 8.772 -0.114 -3.484 1.00 97.69 90 TYR A N 1
ATOM 699 C CA . TYR A 1 90 ? 7.483 -0.105 -2.791 1.00 97.69 90 TYR A CA 1
ATOM 700 C C . TYR A 1 90 ? 6.867 1.294 -2.628 1.00 97.69 90 TYR A C 1
ATOM 702 O O . TYR A 1 90 ? 5.667 1.469 -2.864 1.00 97.69 90 TYR A O 1
ATOM 710 N N . ALA A 1 91 ? 7.666 2.325 -2.333 1.00 97.06 91 ALA A N 1
ATOM 711 C CA . ALA A 1 91 ? 7.188 3.710 -2.322 1.00 97.06 91 ALA A CA 1
ATOM 712 C C . ALA A 1 91 ? 6.574 4.145 -3.670 1.00 97.06 91 ALA A C 1
ATOM 714 O O . ALA A 1 91 ? 5.537 4.818 -3.695 1.00 97.06 91 ALA A O 1
ATOM 715 N N . LEU A 1 92 ? 7.196 3.752 -4.788 1.00 97.69 92 LEU A N 1
ATOM 716 C CA . LEU A 1 92 ? 6.707 4.027 -6.142 1.00 97.69 92 LEU A CA 1
ATOM 717 C C . LEU A 1 92 ? 5.454 3.199 -6.464 1.00 97.69 92 LEU A C 1
ATOM 719 O O . LEU A 1 92 ? 4.494 3.738 -7.015 1.00 97.69 92 LEU A O 1
ATOM 723 N N . SER A 1 93 ? 5.412 1.934 -6.033 1.00 98.56 93 SER A N 1
ATOM 724 C CA . SER A 1 93 ? 4.222 1.079 -6.133 1.00 98.56 93 SER A CA 1
ATOM 725 C C . SER A 1 93 ? 3.009 1.735 -5.474 1.00 98.56 93 SER A C 1
ATOM 727 O O . SER A 1 93 ? 1.957 1.885 -6.099 1.00 98.56 93 SER A O 1
ATOM 729 N N . ALA A 1 94 ? 3.166 2.230 -4.244 1.00 98.56 94 ALA A N 1
ATOM 730 C CA . ALA A 1 94 ? 2.095 2.912 -3.530 1.00 98.56 94 ALA A CA 1
ATOM 731 C C . ALA A 1 94 ? 1.626 4.192 -4.245 1.00 98.56 94 ALA A C 1
ATOM 733 O O . ALA A 1 94 ? 0.421 4.424 -4.363 1.00 98.56 94 ALA A O 1
ATOM 734 N N . LYS A 1 95 ? 2.553 5.013 -4.769 1.00 98.31 95 LYS A N 1
ATOM 735 C CA . LYS A 1 95 ? 2.206 6.200 -5.574 1.00 98.31 95 LYS A CA 1
ATOM 736 C C . LYS A 1 95 ? 1.359 5.823 -6.795 1.00 98.31 95 LYS A C 1
ATOM 738 O O . LYS A 1 95 ? 0.342 6.472 -7.048 1.00 98.31 95 LYS A O 1
ATOM 743 N N . ALA A 1 96 ? 1.759 4.782 -7.525 1.00 98.44 96 ALA A N 1
ATOM 744 C CA . ALA A 1 96 ? 1.071 4.323 -8.728 1.00 98.44 96 ALA A CA 1
ATOM 745 C C . ALA A 1 96 ? -0.319 3.738 -8.418 1.00 98.44 96 ALA A C 1
ATOM 747 O O . ALA A 1 96 ? -1.285 4.084 -9.096 1.00 98.44 96 ALA A O 1
ATOM 748 N N . TRP A 1 97 ? -0.467 2.952 -7.345 1.00 98.75 97 TRP A N 1
ATOM 749 C CA . TRP A 1 97 ? -1.778 2.483 -6.877 1.00 98.75 97 TRP A CA 1
ATOM 750 C C . TRP A 1 97 ? -2.717 3.641 -6.518 1.00 98.75 97 TRP A C 1
ATOM 752 O O . TRP A 1 97 ? -3.873 3.656 -6.935 1.00 98.75 97 TRP A O 1
ATOM 762 N N . LEU A 1 98 ? -2.229 4.667 -5.816 1.00 98.50 98 LEU A N 1
ATOM 763 C CA . LEU A 1 98 ? -3.043 5.850 -5.513 1.00 98.50 98 LEU A CA 1
ATOM 764 C C . LEU A 1 98 ? -3.414 6.649 -6.765 1.00 98.50 98 LEU A C 1
ATOM 766 O O . LEU A 1 98 ? -4.485 7.251 -6.814 1.00 98.50 98 LEU A O 1
ATOM 770 N N . ALA A 1 99 ? -2.546 6.672 -7.777 1.00 98.19 99 ALA A N 1
ATOM 771 C CA . ALA A 1 99 ? -2.860 7.285 -9.059 1.00 98.19 99 ALA A CA 1
ATOM 772 C C . ALA A 1 99 ? -3.930 6.492 -9.830 1.00 98.19 99 ALA A C 1
ATOM 774 O O . ALA A 1 99 ? -4.827 7.115 -10.399 1.00 98.19 99 ALA A O 1
ATOM 775 N N . ALA A 1 100 ? -3.897 5.154 -9.781 1.00 98.50 100 ALA A N 1
ATOM 776 C CA . ALA A 1 100 ? -4.964 4.301 -10.312 1.00 98.50 100 ALA A CA 1
ATOM 777 C C . ALA A 1 100 ? -6.301 4.575 -9.607 1.00 98.50 100 ALA A C 1
ATOM 779 O O . ALA A 1 100 ? -7.298 4.838 -10.276 1.00 98.50 100 ALA A O 1
ATOM 780 N N . ALA A 1 101 ? -6.292 4.640 -8.271 1.00 98.25 101 ALA A N 1
ATOM 781 C CA . ALA A 1 101 ? -7.485 4.909 -7.469 1.00 98.25 101 ALA A CA 1
ATOM 782 C C . ALA A 1 101 ? -8.147 6.257 -7.800 1.00 98.25 101 ALA A C 1
ATOM 784 O O . ALA A 1 101 ? -9.365 6.380 -7.760 1.00 98.25 101 ALA A O 1
ATOM 785 N N . ARG A 1 102 ? -7.355 7.280 -8.152 1.00 97.62 102 ARG A N 1
ATOM 786 C CA . ARG A 1 102 ? -7.884 8.582 -8.601 1.00 97.62 102 ARG A CA 1
ATOM 787 C C . ARG A 1 102 ? -8.510 8.536 -9.997 1.00 97.62 102 ARG A C 1
ATOM 789 O O . ARG A 1 102 ? -9.301 9.412 -10.322 1.00 97.62 102 ARG A O 1
ATOM 796 N N . ARG A 1 103 ? -8.113 7.580 -10.840 1.00 97.69 103 ARG A N 1
ATOM 797 C CA . ARG A 1 103 ? -8.580 7.456 -12.231 1.00 97.69 103 ARG A CA 1
ATOM 798 C C . ARG A 1 103 ? -9.813 6.578 -12.376 1.00 97.69 103 ARG A C 1
ATOM 800 O O . ARG A 1 103 ? -10.544 6.756 -13.340 1.00 97.69 103 ARG A O 1
ATOM 807 N N . ASP A 1 104 ? -10.016 5.650 -11.453 1.00 98.06 104 ASP A N 1
ATOM 808 C CA . ASP A 1 104 ? -11.121 4.698 -11.478 1.00 98.06 104 ASP A CA 1
ATOM 809 C C . ASP A 1 104 ? -11.738 4.571 -10.073 1.00 98.06 104 ASP A C 1
ATOM 811 O O . ASP A 1 104 ? -11.276 3.759 -9.262 1.00 98.06 104 ASP A O 1
ATOM 815 N N . PRO A 1 105 ? -12.777 5.378 -9.773 1.00 96.31 105 PRO A N 1
ATOM 816 C CA . PRO A 1 105 ? -13.468 5.353 -8.487 1.00 96.31 105 PRO A CA 1
ATOM 817 C C . PRO A 1 105 ? -14.067 3.989 -8.126 1.00 96.31 105 PRO A C 1
ATOM 819 O O . PRO A 1 105 ? -14.096 3.643 -6.945 1.00 96.31 105 PRO A O 1
ATOM 822 N N . ALA A 1 106 ? -14.497 3.193 -9.114 1.00 97.12 106 ALA A N 1
ATOM 823 C CA . ALA A 1 106 ? -15.126 1.893 -8.871 1.00 97.12 106 ALA A CA 1
ATOM 824 C C . ALA A 1 106 ? -14.149 0.897 -8.222 1.00 97.12 106 ALA A C 1
ATOM 826 O O . ALA A 1 106 ? -14.525 0.117 -7.346 1.00 97.12 106 ALA A O 1
ATOM 827 N N . SER A 1 107 ? -12.869 0.979 -8.591 1.00 97.62 107 SER A N 1
ATOM 828 C CA . SER A 1 107 ? -11.799 0.143 -8.032 1.00 97.62 107 SER A CA 1
ATOM 829 C C . SER A 1 107 ? -10.963 0.851 -6.958 1.00 97.62 107 SER A C 1
ATOM 831 O O . SER A 1 107 ? -10.046 0.248 -6.394 1.00 97.62 107 SER A O 1
ATOM 833 N N . ALA A 1 108 ? -11.255 2.122 -6.651 1.00 97.75 108 ALA A N 1
ATOM 834 C CA . ALA A 1 108 ? -10.392 2.979 -5.838 1.00 97.75 108 ALA A CA 1
ATOM 835 C C . ALA A 1 108 ? -10.075 2.401 -4.459 1.00 97.75 108 ALA A C 1
ATOM 837 O O . ALA A 1 108 ? -8.941 2.508 -3.996 1.00 97.75 108 ALA A O 1
ATOM 838 N N . ARG A 1 109 ? -11.051 1.746 -3.822 1.00 97.44 109 ARG A N 1
ATOM 839 C CA . ARG A 1 109 ? -10.851 1.069 -2.534 1.00 97.44 109 ARG A CA 1
ATOM 840 C C . ARG A 1 109 ? -9.777 -0.015 -2.636 1.00 97.44 109 ARG A C 1
ATOM 842 O O . ARG A 1 109 ? -8.824 0.003 -1.865 1.00 97.44 109 ARG A O 1
ATOM 849 N N . GLN A 1 110 ? -9.905 -0.926 -3.603 1.00 98.06 110 GLN A N 1
ATOM 850 C CA . GLN A 1 110 ? -8.951 -2.024 -3.778 1.00 98.06 110 GLN A CA 1
ATOM 851 C C . GLN A 1 110 ? -7.550 -1.489 -4.098 1.00 98.06 110 GLN A C 1
ATOM 853 O O . GLN A 1 110 ? -6.556 -1.984 -3.567 1.00 98.06 110 GLN A O 1
ATOM 858 N N . ASP A 1 111 ? -7.466 -0.459 -4.938 1.00 98.62 111 ASP A N 1
ATOM 859 C CA . ASP A 1 111 ? -6.201 0.187 -5.274 1.00 98.62 111 ASP A CA 1
ATOM 860 C C . ASP A 1 111 ? -5.582 0.883 -4.039 1.00 98.62 111 ASP A C 1
ATOM 862 O O . ASP A 1 111 ? -4.385 0.754 -3.790 1.00 98.62 111 ASP A O 1
ATOM 866 N N . GLN A 1 112 ? -6.378 1.547 -3.193 1.00 98.69 112 GLN A N 1
ATOM 867 C CA . GLN A 1 112 ? -5.912 2.145 -1.932 1.00 98.69 112 GLN A CA 1
ATOM 868 C C . GLN A 1 112 ? -5.431 1.096 -0.919 1.00 98.69 112 GLN A C 1
ATOM 870 O O . GLN A 1 112 ? -4.401 1.301 -0.279 1.00 98.69 112 GLN A O 1
ATOM 875 N N . GLU A 1 113 ? -6.102 -0.052 -0.805 1.00 98.44 113 GLU A N 1
ATOM 876 C CA . GLU A 1 113 ? -5.627 -1.167 0.026 1.00 98.44 113 GLU A CA 1
ATOM 877 C C . GLU A 1 113 ? -4.257 -1.681 -0.447 1.00 98.44 113 GLU A C 1
ATOM 879 O O . GLU A 1 113 ? -3.356 -1.914 0.362 1.00 98.44 113 GLU A O 1
ATOM 884 N N . ARG A 1 114 ? -4.064 -1.816 -1.767 1.00 98.62 114 ARG A N 1
ATOM 885 C CA . ARG A 1 114 ? -2.770 -2.205 -2.353 1.00 98.62 114 ARG A CA 1
ATOM 886 C C . ARG A 1 114 ? -1.694 -1.148 -2.109 1.00 98.62 114 ARG A C 1
ATOM 888 O O . ARG A 1 114 ? -0.562 -1.508 -1.792 1.00 98.62 114 ARG A O 1
ATOM 895 N N . ALA A 1 115 ? -2.042 0.139 -2.175 1.00 98.75 115 ALA A N 1
ATOM 896 C CA . ALA A 1 115 ? -1.130 1.221 -1.810 1.00 98.75 115 ALA A CA 1
ATOM 897 C C . ALA A 1 115 ? -0.709 1.148 -0.335 1.00 98.75 115 ALA A C 1
ATOM 899 O O . ALA A 1 115 ? 0.465 1.332 -0.018 1.00 98.75 115 ALA A O 1
ATOM 900 N N . ALA A 1 116 ? -1.652 0.842 0.560 1.00 98.50 116 ALA A N 1
ATOM 901 C CA . ALA A 1 116 ? -1.381 0.696 1.983 1.00 98.50 116 ALA A CA 1
ATOM 902 C C . ALA A 1 116 ? -0.387 -0.452 2.240 1.00 98.50 116 ALA A C 1
ATOM 904 O O . ALA A 1 116 ? 0.601 -0.258 2.948 1.00 98.50 116 ALA A O 1
ATOM 905 N N . ARG A 1 117 ? -0.597 -1.611 1.596 1.00 98.38 117 ARG A N 1
ATOM 906 C CA . ARG A 1 117 ? 0.322 -2.767 1.650 1.00 98.38 117 ARG A CA 1
ATOM 907 C C . ARG A 1 117 ? 1.704 -2.438 1.100 1.00 98.38 117 ARG A C 1
ATOM 909 O O . ARG A 1 117 ? 2.701 -2.812 1.707 1.00 98.38 117 ARG A O 1
ATOM 916 N N . ALA A 1 118 ? 1.772 -1.709 -0.012 1.00 98.50 118 ALA A N 1
ATOM 917 C CA . ALA A 1 118 ? 3.040 -1.257 -0.568 1.00 98.50 118 ALA A CA 1
ATOM 918 C C . ALA A 1 118 ? 3.788 -0.335 0.412 1.00 98.50 118 ALA A C 1
ATOM 920 O O . ALA A 1 118 ? 4.974 -0.527 0.634 1.00 98.50 118 ALA A O 1
ATOM 921 N N . TRP A 1 119 ? 3.117 0.605 1.085 1.00 98.38 119 TRP A N 1
ATOM 922 C CA . TRP A 1 119 ? 3.781 1.398 2.129 1.00 98.38 119 TRP A CA 1
ATOM 923 C C . TRP A 1 119 ? 4.246 0.572 3.327 1.00 98.38 119 TRP A C 1
ATOM 925 O O . TRP A 1 119 ? 5.318 0.857 3.847 1.00 98.38 119 TRP A O 1
ATOM 935 N N . ALA A 1 120 ? 3.495 -0.441 3.757 1.00 97.25 120 ALA A N 1
ATOM 936 C CA . ALA A 1 120 ? 3.955 -1.336 4.818 1.00 97.25 120 ALA A CA 1
ATOM 937 C C . ALA A 1 120 ? 5.230 -2.099 4.406 1.00 97.25 120 ALA A C 1
ATOM 939 O O . ALA A 1 120 ? 6.187 -2.140 5.174 1.00 97.25 120 ALA A O 1
ATOM 940 N N . ALA A 1 121 ? 5.287 -2.611 3.170 1.00 97.38 121 ALA A N 1
ATOM 941 C CA . ALA A 1 121 ? 6.481 -3.263 2.619 1.00 97.38 121 ALA A CA 1
ATOM 942 C C . ALA A 1 121 ? 7.690 -2.311 2.489 1.00 97.38 121 ALA A C 1
ATOM 944 O O . ALA A 1 121 ? 8.831 -2.739 2.625 1.00 97.38 121 ALA A O 1
ATOM 945 N N . ASP A 1 122 ? 7.443 -1.013 2.292 1.00 97.19 122 ASP A N 1
ATOM 946 C CA . ASP A 1 122 ? 8.458 0.056 2.272 1.00 97.19 122 ASP A CA 1
ATOM 947 C C . ASP A 1 122 ? 8.982 0.441 3.674 1.00 97.19 122 ASP A C 1
ATOM 949 O O . ASP A 1 122 ? 9.696 1.431 3.819 1.00 97.19 122 ASP A O 1
ATOM 953 N N . GLY A 1 123 ? 8.558 -0.254 4.736 1.00 97.12 123 GLY A N 1
ATOM 954 C CA . GLY A 1 123 ? 8.852 0.118 6.127 1.00 97.12 123 GLY A CA 1
ATOM 955 C C . GLY A 1 123 ? 8.033 1.311 6.641 1.00 97.12 123 GLY A C 1
ATOM 956 O O . GLY A 1 123 ? 8.234 1.782 7.757 1.00 97.12 123 GLY A O 1
ATOM 957 N N . ARG A 1 124 ? 7.063 1.805 5.862 1.00 97.81 124 ARG A N 1
ATOM 958 C CA . ARG A 1 124 ? 6.179 2.932 6.210 1.00 97.81 124 ARG A CA 1
ATOM 959 C C . ARG A 1 124 ? 4.828 2.440 6.728 1.00 97.81 124 ARG A C 1
ATOM 961 O O . ARG A 1 124 ? 3.779 2.970 6.344 1.00 97.81 124 ARG A O 1
ATOM 968 N N . SER A 1 125 ? 4.842 1.454 7.623 1.00 97.38 125 SER A N 1
ATOM 969 C CA . SER A 1 125 ? 3.639 0.815 8.183 1.00 97.38 125 SER A CA 1
ATOM 970 C C . SER A 1 125 ? 2.657 1.826 8.772 1.00 97.38 125 SER A C 1
ATOM 972 O O . SER A 1 125 ? 1.471 1.769 8.464 1.00 97.38 125 SER A O 1
ATOM 974 N N . ALA A 1 126 ? 3.137 2.849 9.488 1.00 98.00 126 ALA A N 1
ATOM 975 C CA . ALA A 1 126 ? 2.277 3.910 10.018 1.00 98.00 126 ALA A CA 1
ATOM 976 C C . ALA A 1 126 ? 1.494 4.661 8.927 1.00 98.00 126 ALA A C 1
ATOM 978 O O . ALA A 1 126 ? 0.323 5.002 9.108 1.00 98.00 126 ALA A O 1
ATOM 979 N N . ARG A 1 127 ? 2.114 4.900 7.766 1.00 98.12 127 ARG A N 1
ATOM 980 C CA . ARG A 1 127 ? 1.467 5.566 6.629 1.00 98.12 127 ARG A CA 1
ATOM 981 C C . ARG A 1 127 ? 0.418 4.663 5.980 1.00 98.12 127 ARG A C 1
ATOM 983 O O . ARG A 1 127 ? -0.673 5.139 5.673 1.00 98.12 127 ARG A O 1
ATOM 990 N N . GLY A 1 128 ? 0.728 3.374 5.819 1.00 98.12 128 GLY A N 1
ATOM 991 C CA . GLY A 1 128 ? -0.241 2.360 5.396 1.00 98.12 128 GLY A CA 1
ATOM 992 C C . GLY A 1 128 ? -1.426 2.272 6.358 1.00 98.12 128 GLY A C 1
ATOM 993 O O . GLY A 1 128 ? -2.576 2.313 5.926 1.00 98.12 128 GLY A O 1
ATOM 994 N N . GLY A 1 129 ? -1.152 2.254 7.664 1.00 98.25 129 GLY A N 1
ATOM 995 C CA . GLY A 1 129 ? -2.163 2.165 8.711 1.00 98.25 129 GLY A CA 1
ATOM 996 C C . GLY A 1 129 ? -3.147 3.329 8.673 1.00 98.25 129 GLY A C 1
ATOM 997 O O . GLY A 1 129 ? -4.355 3.116 8.650 1.00 98.25 129 GLY A O 1
ATOM 998 N N . ARG A 1 130 ? -2.649 4.566 8.537 1.00 98.38 130 ARG A N 1
ATOM 999 C CA . ARG A 1 130 ? -3.501 5.761 8.374 1.00 98.38 130 ARG A CA 1
ATOM 1000 C C . ARG A 1 130 ? -4.409 5.685 7.144 1.00 98.38 130 ARG A C 1
ATOM 1002 O O . ARG A 1 130 ? -5.553 6.124 7.216 1.00 98.38 130 ARG A O 1
ATOM 1009 N N . LEU A 1 131 ? -3.928 5.129 6.029 1.00 98.31 131 LEU A N 1
ATOM 1010 C CA . LEU A 1 131 ? -4.759 4.945 4.836 1.00 98.31 131 LEU A CA 1
ATOM 1011 C C . LEU A 1 131 ? -5.877 3.923 5.081 1.00 98.31 131 LEU A C 1
ATOM 1013 O O . LEU A 1 131 ? -7.009 4.164 4.671 1.00 98.31 131 LEU A O 1
ATOM 1017 N N . LEU A 1 132 ? -5.593 2.831 5.797 1.00 98.50 132 LEU A N 1
ATOM 1018 C CA . LEU A 1 132 ? -6.614 1.858 6.193 1.00 98.50 132 LEU A CA 1
ATOM 1019 C C . LEU A 1 132 ? -7.647 2.469 7.152 1.00 98.50 132 LEU A C 1
ATOM 1021 O O . LEU A 1 132 ? -8.840 2.267 6.955 1.00 98.50 132 LEU A O 1
ATOM 1025 N N . LEU A 1 133 ? -7.237 3.295 8.120 1.00 98.06 133 LEU A N 1
ATOM 1026 C CA . LEU A 1 133 ? -8.187 4.016 8.983 1.00 98.06 133 LEU A CA 1
ATOM 1027 C C . LEU A 1 133 ? -9.091 4.965 8.179 1.00 98.06 133 LEU A C 1
ATOM 1029 O O . LEU A 1 133 ? -10.294 5.037 8.427 1.00 98.06 133 LEU A O 1
ATOM 1033 N N . ALA A 1 134 ? -8.547 5.642 7.164 1.00 97.31 134 ALA A N 1
ATOM 1034 C CA . ALA A 1 134 ? -9.346 6.470 6.261 1.00 97.31 134 ALA A CA 1
ATOM 1035 C C . ALA A 1 134 ? -10.330 5.641 5.412 1.00 97.31 134 ALA A C 1
ATOM 1037 O O . ALA A 1 134 ? -11.436 6.103 5.135 1.00 97.31 134 ALA A O 1
ATOM 1038 N N . LEU A 1 135 ? -9.957 4.419 5.012 1.00 97.62 135 LEU A N 1
ATOM 1039 C CA . LEU A 1 135 ? -10.865 3.477 4.348 1.00 97.62 135 LEU A CA 1
ATOM 1040 C C . LEU A 1 135 ? -11.965 2.978 5.291 1.00 97.62 135 LEU A C 1
ATOM 1042 O O . LEU A 1 135 ? -13.116 2.886 4.869 1.00 97.62 135 LEU A O 1
ATOM 1046 N N . ALA A 1 136 ? -11.641 2.713 6.561 1.00 97.19 136 ALA A N 1
ATOM 1047 C CA . ALA A 1 136 ? -12.629 2.367 7.579 1.00 97.19 136 ALA A CA 1
ATOM 1048 C C . ALA A 1 136 ? -13.679 3.480 7.714 1.00 97.19 136 ALA A C 1
ATOM 1050 O O . ALA A 1 136 ? -14.870 3.208 7.627 1.00 97.19 136 ALA A O 1
ATOM 1051 N N . ALA A 1 137 ? -13.249 4.742 7.807 1.00 95.38 137 ALA A N 1
ATOM 1052 C CA . ALA A 1 137 ? -14.147 5.894 7.926 1.00 95.38 137 ALA A CA 1
ATOM 1053 C C . ALA A 1 137 ? -15.094 6.093 6.727 1.00 95.38 137 ALA A C 1
ATOM 1055 O O . ALA A 1 137 ? -16.143 6.712 6.873 1.00 95.38 137 ALA A O 1
ATOM 1056 N N . ARG A 1 138 ? -14.734 5.584 5.542 1.00 94.75 138 ARG A N 1
ATOM 1057 C CA . ARG A 1 138 ? -15.519 5.727 4.301 1.00 94.75 138 ARG A CA 1
ATOM 1058 C C . ARG A 1 138 ? -16.329 4.486 3.933 1.00 94.75 138 ARG A C 1
ATOM 1060 O O . ARG A 1 138 ? -17.139 4.546 3.016 1.00 94.75 138 ARG A O 1
ATOM 1067 N N . SER A 1 139 ? -16.076 3.347 4.574 1.00 94.06 139 SER A N 1
ATOM 1068 C CA . SER A 1 139 ? -16.821 2.118 4.302 1.00 94.06 139 SER A CA 1
ATOM 1069 C C . SER A 1 139 ? -18.213 2.207 4.921 1.00 94.06 139 SER A C 1
ATOM 1071 O O . SER A 1 139 ? -18.343 2.654 6.053 1.00 94.06 139 SER A O 1
ATOM 1073 N N . HIS A 1 140 ? -19.238 1.732 4.215 1.00 92.50 140 HIS A N 1
ATOM 1074 C CA . HIS A 1 140 ? -20.595 1.566 4.762 1.00 92.50 140 HIS A CA 1
ATOM 1075 C C . HIS A 1 140 ? -20.869 0.140 5.258 1.00 92.50 140 HIS A C 1
ATOM 1077 O O . HIS A 1 140 ? -21.875 -0.107 5.908 1.00 92.50 140 HIS A O 1
ATOM 1083 N N . ASP A 1 141 ? -19.968 -0.795 4.953 1.00 94.38 141 ASP A N 1
ATOM 1084 C CA . ASP A 1 141 ? -20.027 -2.187 5.394 1.00 94.38 141 ASP A CA 1
ATOM 1085 C C . ASP A 1 141 ? -19.325 -2.315 6.761 1.00 94.38 141 ASP A C 1
ATOM 1087 O O . ASP A 1 141 ? -18.100 -2.117 6.809 1.00 94.38 141 ASP A O 1
ATOM 1091 N N . PRO A 1 142 ? -20.052 -2.639 7.853 1.00 93.31 142 PRO A N 1
ATOM 1092 C CA . PRO A 1 142 ? -19.485 -2.743 9.197 1.00 93.31 142 PRO A CA 1
ATOM 1093 C C . PRO A 1 142 ? -18.352 -3.765 9.304 1.00 93.31 142 PRO A C 1
ATOM 1095 O O . PRO A 1 142 ? -17.367 -3.519 9.997 1.00 93.31 142 PRO A O 1
ATOM 1098 N N . VAL A 1 143 ? -18.434 -4.881 8.570 1.00 94.31 143 VAL A N 1
ATOM 1099 C CA . VAL A 1 143 ? -17.397 -5.924 8.590 1.00 94.31 143 VAL A CA 1
ATOM 1100 C C . VAL A 1 143 ? -16.092 -5.367 8.024 1.00 94.31 143 VAL A C 1
ATOM 1102 O O . VAL A 1 143 ? -15.018 -5.545 8.604 1.00 94.31 143 VAL A O 1
ATOM 1105 N N . ARG A 1 144 ? -16.175 -4.615 6.921 1.00 95.31 144 ARG A N 1
ATOM 1106 C CA . ARG A 1 144 ? -15.009 -3.931 6.340 1.00 95.31 144 ARG A CA 1
ATOM 1107 C C . ARG A 1 144 ? -14.502 -2.795 7.212 1.00 95.31 144 ARG A C 1
ATOM 1109 O O . ARG A 1 144 ? -13.289 -2.629 7.304 1.00 95.31 144 ARG A O 1
ATOM 1116 N N . GLN A 1 145 ? -15.390 -2.023 7.840 1.00 96.38 145 GLN A N 1
ATOM 1117 C CA . GLN A 1 145 ? -14.986 -0.976 8.780 1.00 96.38 145 GLN A CA 1
ATOM 1118 C C . GLN A 1 145 ? -14.121 -1.572 9.897 1.00 96.38 145 GLN A C 1
ATOM 1120 O O . GLN A 1 145 ? -13.005 -1.096 10.109 1.00 96.38 145 GLN A O 1
ATOM 1125 N N . SER A 1 146 ? -14.582 -2.653 10.538 1.00 97.00 146 SER A N 1
ATOM 1126 C CA . SER A 1 146 ? -13.824 -3.349 11.583 1.00 97.00 146 SER A CA 1
ATOM 1127 C C . SER A 1 146 ? -12.500 -3.911 11.068 1.00 97.00 146 SER A C 1
ATOM 1129 O O . SER A 1 146 ? -11.457 -3.699 11.691 1.00 97.00 146 SER A O 1
ATOM 1131 N N . ALA A 1 147 ? -12.506 -4.578 9.909 1.00 97.00 147 ALA A N 1
ATOM 1132 C CA . ALA A 1 147 ? -11.297 -5.156 9.325 1.00 97.00 147 ALA A CA 1
ATOM 1133 C C . ALA A 1 147 ? -10.235 -4.088 9.006 1.00 97.00 147 ALA A C 1
ATOM 1135 O O . ALA A 1 147 ? -9.070 -4.235 9.383 1.00 97.00 147 ALA A O 1
ATOM 1136 N N . PHE A 1 148 ? -10.625 -2.990 8.353 1.00 98.00 148 PHE A N 1
ATOM 1137 C CA . PHE A 1 148 ? -9.717 -1.883 8.057 1.00 98.00 148 PHE A CA 1
ATOM 1138 C C . PHE A 1 148 ? -9.240 -1.172 9.317 1.00 98.00 148 PHE A C 1
ATOM 1140 O O . PHE A 1 148 ? -8.065 -0.812 9.392 1.00 98.00 148 PHE A O 1
ATOM 1147 N N . PHE A 1 149 ? -10.115 -0.996 10.308 1.00 98.19 149 PHE A N 1
ATOM 1148 C CA . PHE A 1 149 ? -9.750 -0.393 11.580 1.00 98.19 149 PHE A CA 1
ATOM 1149 C C . PHE A 1 149 ? -8.667 -1.215 12.283 1.00 98.19 149 PHE A C 1
ATOM 1151 O O . PHE A 1 149 ? -7.583 -0.701 12.542 1.00 98.19 149 PHE A O 1
ATOM 1158 N N . LEU A 1 150 ? -8.916 -2.503 12.534 1.00 97.81 150 LEU A N 1
ATOM 1159 C CA . LEU A 1 150 ? -7.982 -3.368 13.261 1.00 97.81 150 LEU A CA 1
ATOM 1160 C C . LEU A 1 150 ? -6.641 -3.506 12.533 1.00 97.81 150 LEU A C 1
ATOM 1162 O O . LEU A 1 150 ? -5.584 -3.362 13.147 1.00 97.81 150 LEU A O 1
ATOM 1166 N N . HIS A 1 151 ? -6.674 -3.714 11.216 1.00 97.81 151 HIS A N 1
ATOM 1167 C CA . HIS A 1 151 ? -5.458 -3.806 10.411 1.00 97.81 151 HIS A CA 1
ATOM 1168 C C . HIS A 1 151 ? -4.692 -2.475 10.411 1.00 97.81 151 HIS A C 1
ATOM 1170 O O . HIS A 1 151 ? -3.481 -2.442 10.642 1.00 97.81 151 HIS A O 1
ATOM 1176 N N . GLY A 1 152 ? -5.402 -1.361 10.210 1.00 98.06 152 GLY A N 1
ATOM 1177 C CA . GLY A 1 152 ? -4.821 -0.024 10.211 1.00 98.06 152 GLY A CA 1
ATOM 1178 C C . GLY A 1 152 ? -4.165 0.332 11.539 1.00 98.06 152 GLY A C 1
ATOM 1179 O O . GLY A 1 152 ? -3.053 0.861 11.557 1.00 98.06 152 GLY A O 1
ATOM 1180 N N . MET A 1 153 ? -4.816 -0.023 12.646 1.00 98.12 153 MET A N 1
ATOM 1181 C CA . MET A 1 153 ? -4.293 0.173 13.9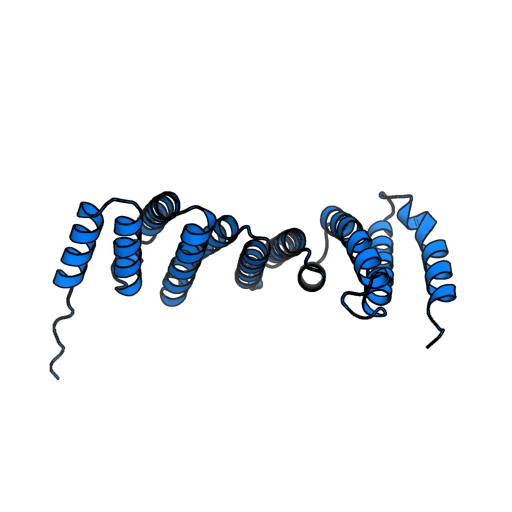91 1.00 98.12 153 MET A CA 1
ATOM 1182 C C . MET A 1 153 ? -3.056 -0.680 14.270 1.00 98.12 153 MET A C 1
ATOM 1184 O O . MET A 1 153 ? -2.085 -0.149 14.802 1.00 98.12 153 MET A O 1
ATOM 1188 N N . GLY A 1 154 ? -3.047 -1.958 13.876 1.00 97.62 154 GLY A N 1
ATOM 1189 C CA . GLY A 1 154 ? -1.877 -2.828 14.048 1.00 97.62 154 GLY A CA 1
ATOM 1190 C C . GLY A 1 154 ? -0.641 -2.303 13.309 1.00 97.62 154 GLY A C 1
ATOM 1191 O O . GLY A 1 154 ? 0.451 -2.239 13.870 1.00 97.62 154 GLY A O 1
ATOM 1192 N N . TRP A 1 155 ? -0.808 -1.834 12.070 1.00 98.00 155 TRP A N 1
ATOM 1193 C CA . TRP A 1 155 ? 0.287 -1.212 11.317 1.00 98.00 155 TRP A CA 1
ATOM 1194 C C . TRP A 1 155 ? 0.738 0.130 11.891 1.00 98.00 155 TRP A C 1
ATOM 1196 O O . TRP A 1 155 ? 1.922 0.469 11.821 1.00 98.00 155 TRP A O 1
ATOM 1206 N N . LEU A 1 156 ? -0.192 0.908 12.444 1.00 97.50 156 LEU A N 1
ATOM 1207 C CA . LEU A 1 156 ? 0.128 2.177 13.080 1.00 97.50 156 LEU A CA 1
ATOM 1208 C C . LEU A 1 156 ? 0.879 1.980 14.400 1.00 97.50 156 LEU A C 1
ATOM 1210 O O . LEU A 1 156 ? 1.849 2.692 14.637 1.00 97.50 156 LEU A O 1
ATOM 1214 N N . GLU A 1 157 ? 0.487 0.997 15.210 1.00 97.38 157 GLU A N 1
ATOM 1215 C CA . GLU A 1 157 ? 1.199 0.601 16.429 1.00 97.38 157 GLU A CA 1
ATOM 1216 C C . GLU A 1 157 ? 2.628 0.157 16.100 1.00 97.38 157 GLU A C 1
ATOM 1218 O O . GLU A 1 157 ? 3.573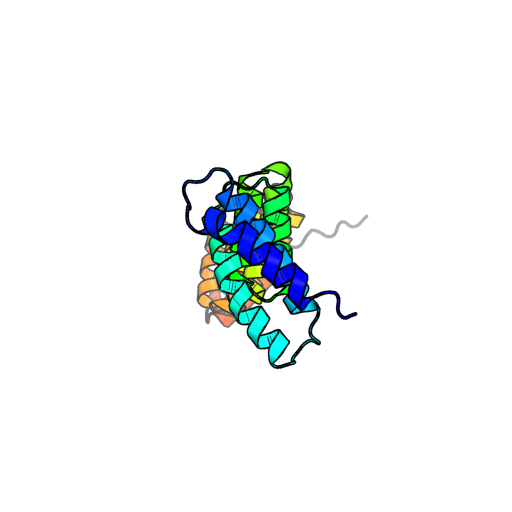 0.698 16.669 1.00 97.38 157 GLU A O 1
ATOM 1223 N N . GLY A 1 158 ? 2.804 -0.739 15.122 1.00 95.81 158 GLY A N 1
ATOM 1224 C CA . GLY A 1 158 ? 4.132 -1.215 14.722 1.00 95.81 158 GLY A CA 1
ATOM 1225 C C . GLY A 1 158 ? 5.019 -0.150 14.064 1.00 95.81 158 GLY A C 1
ATOM 1226 O O . GLY A 1 158 ? 6.238 -0.244 14.138 1.00 95.81 158 GLY A O 1
ATOM 1227 N N . GLY A 1 159 ? 4.434 0.864 13.415 1.00 95.44 159 GLY A N 1
ATOM 1228 C CA . GLY A 1 159 ? 5.189 1.902 12.703 1.00 95.44 159 GLY A CA 1
ATOM 1229 C C . GLY A 1 159 ? 5.390 3.222 13.456 1.00 95.44 159 GLY A C 1
ATOM 1230 O O . GLY A 1 159 ? 6.292 3.975 13.106 1.00 95.44 159 GLY A O 1
ATOM 1231 N N . ALA A 1 160 ? 4.535 3.552 14.426 1.00 96.62 160 ALA A N 1
ATOM 1232 C CA . ALA A 1 160 ? 4.559 4.828 15.156 1.00 96.62 160 ALA A CA 1
ATOM 1233 C C . ALA A 1 160 ? 4.432 4.676 16.683 1.00 96.62 160 ALA A C 1
ATOM 1235 O O . ALA A 1 160 ? 4.448 5.678 17.399 1.00 96.62 160 ALA A O 1
ATOM 1236 N N . GLY A 1 161 ? 4.298 3.449 17.190 1.00 97.12 161 GLY A N 1
ATOM 1237 C CA . GLY A 1 161 ? 4.174 3.153 18.614 1.00 97.12 161 GLY A CA 1
ATOM 1238 C C . GLY A 1 161 ? 2.745 3.236 19.158 1.00 97.12 161 GLY A C 1
ATOM 1239 O O . GLY A 1 161 ? 1.824 3.789 18.544 1.00 97.12 161 GLY A O 1
ATOM 1240 N N . ALA A 1 162 ? 2.563 2.688 20.362 1.00 97.25 162 ALA A N 1
ATOM 1241 C CA . ALA A 1 162 ? 1.256 2.523 20.996 1.00 97.25 162 ALA A CA 1
ATOM 1242 C C . ALA A 1 162 ? 0.539 3.850 21.297 1.00 97.25 162 ALA A C 1
ATOM 1244 O O . ALA A 1 162 ? -0.672 3.945 21.113 1.00 97.25 162 ALA A O 1
ATOM 1245 N N . ILE A 1 163 ? 1.268 4.895 21.709 1.00 97.50 163 ILE A N 1
ATOM 1246 C CA . ILE A 1 163 ? 0.686 6.209 22.045 1.00 97.50 163 ILE A CA 1
ATOM 1247 C C . ILE A 1 163 ? 0.050 6.860 20.809 1.00 97.50 163 ILE A C 1
ATOM 1249 O O . ILE A 1 163 ? -1.110 7.278 20.851 1.00 97.50 163 ILE A O 1
ATOM 1253 N N . ALA A 1 164 ? 0.789 6.919 19.696 1.00 96.88 164 ALA A N 1
ATOM 1254 C CA . ALA A 1 164 ? 0.304 7.509 18.450 1.00 96.88 164 ALA A CA 1
ATOM 1255 C C . ALA A 1 164 ? -0.868 6.708 17.871 1.00 96.88 164 ALA A C 1
ATOM 1257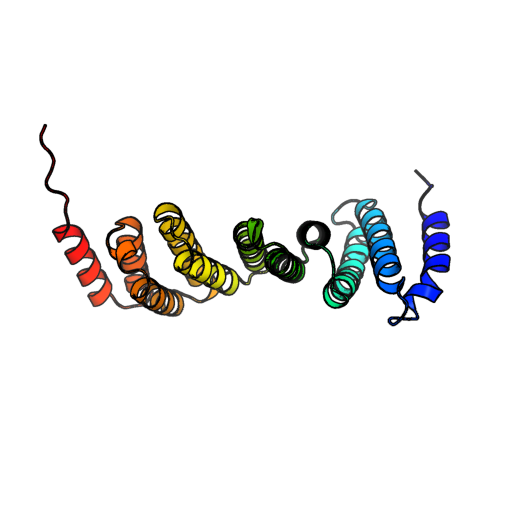 O O . ALA A 1 164 ? -1.867 7.285 17.431 1.00 96.88 164 ALA A O 1
ATOM 1258 N N . ALA A 1 165 ? -0.770 5.378 17.921 1.00 97.69 165 ALA A N 1
ATOM 1259 C CA . ALA A 1 165 ? -1.850 4.496 17.520 1.00 97.69 165 ALA A CA 1
ATOM 1260 C C . ALA A 1 165 ? -3.103 4.733 18.376 1.00 97.69 165 ALA A C 1
ATOM 1262 O O . ALA A 1 165 ? -4.177 4.945 17.822 1.00 97.69 165 ALA A O 1
ATOM 1263 N N . LEU A 1 166 ? -2.980 4.808 19.705 1.00 97.25 166 LEU A N 1
ATOM 1264 C CA . LEU A 1 166 ? -4.109 5.042 20.609 1.00 97.25 166 LEU A CA 1
ATOM 1265 C C . LEU A 1 166 ? -4.819 6.364 20.313 1.00 97.25 166 LEU A C 1
ATOM 1267 O O . LEU A 1 166 ? -6.051 6.409 20.282 1.00 97.25 166 LEU A O 1
ATOM 1271 N N . ALA A 1 167 ? -4.056 7.434 20.086 1.00 97.00 167 ALA A N 1
ATOM 1272 C CA . ALA A 1 167 ? -4.606 8.735 19.726 1.00 97.00 167 ALA A CA 1
ATOM 1273 C C . ALA A 1 167 ? -5.408 8.662 18.415 1.00 97.00 167 ALA A C 1
ATOM 1275 O O . ALA A 1 167 ? -6.560 9.099 18.373 1.00 97.00 167 ALA A O 1
ATOM 1276 N N . ALA A 1 168 ? -4.843 8.039 17.377 1.00 96.81 168 ALA A N 1
ATOM 1277 C CA . ALA A 1 168 ? -5.505 7.876 16.085 1.00 96.81 168 ALA A CA 1
ATOM 1278 C C . ALA A 1 168 ? -6.741 6.966 16.156 1.00 96.81 168 ALA A C 1
ATOM 1280 O O . ALA A 1 168 ? -7.770 7.281 15.557 1.00 96.81 168 ALA A O 1
ATOM 1281 N N . GLY A 1 169 ? -6.672 5.870 16.914 1.00 96.12 169 GLY A N 1
ATOM 1282 C CA . GLY A 1 169 ? -7.799 4.964 17.122 1.00 96.12 169 GLY A CA 1
ATOM 1283 C C . GLY A 1 169 ? -8.964 5.670 17.800 1.00 96.12 169 GLY A C 1
ATOM 1284 O O . GLY A 1 169 ? -10.092 5.584 17.327 1.00 96.12 169 GLY A O 1
ATOM 1285 N N . ARG A 1 170 ? -8.696 6.461 18.847 1.00 95.50 170 ARG A N 1
ATOM 1286 C CA . ARG A 1 170 ? -9.728 7.269 19.517 1.00 95.50 170 ARG A CA 1
ATOM 1287 C C . ARG A 1 170 ? -10.360 8.295 18.579 1.00 95.50 170 ARG A C 1
ATOM 1289 O O . ARG A 1 170 ? -11.582 8.396 18.555 1.00 95.50 170 ARG A O 1
ATOM 1296 N N . ALA A 1 171 ? -9.548 9.021 17.810 1.00 95.62 171 ALA A N 1
ATOM 1297 C CA . ALA A 1 171 ? -10.049 9.990 16.836 1.00 95.62 171 ALA A CA 1
ATOM 1298 C C . ALA A 1 171 ? -10.925 9.315 15.767 1.00 95.62 171 ALA A C 1
ATOM 1300 O O . ALA A 1 171 ? -12.009 9.792 15.456 1.00 95.62 171 ALA A O 1
ATOM 1301 N N . THR A 1 172 ? -10.503 8.154 15.264 1.00 95.06 172 THR A N 1
ATOM 1302 C CA . THR A 1 172 ? -11.261 7.395 14.257 1.00 95.06 172 THR A CA 1
ATOM 1303 C C . THR A 1 172 ? -12.584 6.872 14.824 1.00 95.06 172 THR A C 1
ATOM 1305 O O . THR A 1 172 ? -13.628 7.016 14.193 1.00 95.0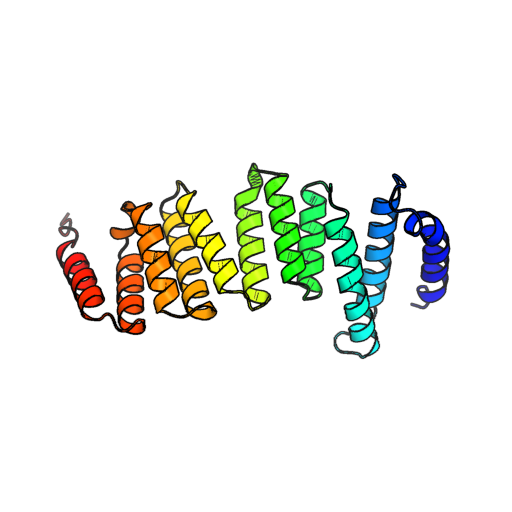6 172 THR A O 1
ATOM 1308 N N . LEU A 1 173 ? -12.574 6.316 16.041 1.00 94.06 173 LEU A N 1
ATOM 1309 C CA . LEU A 1 173 ? -13.777 5.787 16.692 1.00 94.06 173 LEU A CA 1
ATOM 1310 C C . LEU A 1 173 ? -14.777 6.876 17.103 1.00 94.06 173 LEU A C 1
ATOM 1312 O O . LEU A 1 173 ? -15.962 6.578 17.229 1.00 94.06 173 LEU A O 1
ATOM 1316 N N . ALA A 1 174 ? -14.341 8.128 17.278 1.00 92.94 174 ALA A N 1
ATOM 1317 C CA . ALA A 1 174 ? -15.253 9.254 17.487 1.00 92.94 174 ALA A CA 1
ATOM 1318 C C . ALA A 1 174 ? -16.182 9.476 16.278 1.00 92.94 174 ALA A C 1
ATOM 1320 O O . ALA A 1 174 ? -17.332 9.866 16.451 1.00 92.94 174 ALA A O 1
ATOM 1321 N N . HIS A 1 175 ? -15.707 9.168 15.068 1.00 91.75 175 HIS A N 1
ATOM 1322 C CA . HIS A 1 175 ? -16.492 9.251 13.832 1.00 91.75 175 HIS A CA 1
ATOM 1323 C C . HIS A 1 175 ? -17.190 7.935 13.463 1.00 91.75 175 HIS A C 1
ATOM 1325 O O . HIS A 1 175 ? -18.059 7.924 12.596 1.00 91.75 175 HIS A O 1
ATOM 1331 N N . LEU A 1 176 ? -16.830 6.831 14.121 1.00 92.25 176 LEU A N 1
ATOM 1332 C CA . LEU A 1 176 ? -17.378 5.495 13.885 1.00 92.25 176 LEU A CA 1
ATOM 1333 C C . LEU A 1 176 ? -17.899 4.880 15.195 1.00 92.25 176 LEU A C 1
ATOM 1335 O O . LEU A 1 176 ? -17.412 3.828 15.619 1.00 92.25 176 LEU A O 1
ATOM 1339 N N . PRO A 1 177 ? -18.896 5.493 15.862 1.00 86.81 177 PRO A N 1
ATOM 1340 C CA . PRO A 1 177 ? -19.342 5.046 17.181 1.00 86.81 177 PRO A CA 1
ATOM 1341 C C . PRO A 1 177 ? -19.907 3.618 17.180 1.00 86.81 177 PRO A C 1
ATOM 1343 O O . PRO A 1 177 ? -19.849 2.936 18.201 1.00 86.81 177 PRO A O 1
ATOM 1346 N N . GLY A 1 178 ? -20.399 3.128 16.035 1.00 88.62 178 GLY A N 1
ATOM 1347 C CA . GLY A 1 178 ? -20.847 1.741 15.876 1.00 88.62 178 GLY A CA 1
ATOM 1348 C C . GLY A 1 178 ? -19.746 0.710 16.146 1.00 88.62 178 GLY A C 1
ATOM 1349 O O . GLY A 1 178 ? -20.031 -0.351 16.699 1.00 88.62 178 GLY A O 1
ATOM 1350 N N . LEU A 1 179 ? -18.484 1.049 15.865 1.00 90.69 179 LEU A N 1
ATOM 1351 C CA . LEU A 1 179 ? -17.338 0.168 16.098 1.00 90.69 179 LEU A CA 1
ATOM 1352 C C . LEU A 1 179 ? -17.043 -0.059 17.587 1.00 90.69 179 LEU A C 1
ATOM 1354 O O . LEU A 1 179 ? -16.463 -1.080 17.940 1.00 90.69 179 LEU A O 1
ATOM 1358 N N . TRP A 1 180 ? -17.509 0.814 18.490 1.00 89.06 180 TRP A N 1
ATOM 1359 C CA . TRP A 1 180 ? -17.411 0.580 19.940 1.00 89.06 180 TRP A CA 1
ATOM 1360 C C . TRP A 1 180 ? -18.278 -0.587 20.440 1.00 89.06 180 TRP A C 1
ATOM 1362 O O . TRP A 1 180 ? -18.190 -0.950 21.615 1.00 89.06 180 TRP A O 1
ATOM 1372 N N . ARG A 1 181 ? -19.143 -1.152 19.590 1.00 87.94 181 ARG A N 1
ATOM 1373 C CA . ARG A 1 181 ? -19.924 -2.360 19.897 1.00 87.94 181 ARG A CA 1
ATOM 1374 C C . ARG A 1 181 ? -19.181 -3.643 19.523 1.00 87.94 181 ARG A C 1
ATOM 1376 O O . ARG A 1 181 ? -19.528 -4.706 20.026 1.00 87.94 181 ARG A O 1
ATOM 1383 N N . ASP A 1 182 ? -18.161 -3.548 18.675 1.00 91.75 182 ASP A N 1
ATOM 1384 C CA . ASP A 1 182 ? -17.348 -4.687 18.273 1.00 91.75 182 ASP A CA 1
ATOM 1385 C C . ASP A 1 182 ? -16.365 -5.047 19.396 1.00 91.75 182 ASP A C 1
ATOM 1387 O O . ASP A 1 182 ? -15.465 -4.280 19.754 1.00 91.75 182 ASP A O 1
ATOM 1391 N N . ARG A 1 183 ? -16.535 -6.246 19.959 1.00 91.38 183 ARG A N 1
ATOM 1392 C CA . ARG A 1 183 ? -15.706 -6.743 21.059 1.00 91.38 183 ARG A CA 1
ATOM 1393 C C . ARG A 1 183 ? -14.220 -6.771 20.694 1.00 91.38 183 ARG A C 1
ATOM 1395 O O . ARG A 1 183 ? -13.396 -6.451 21.550 1.00 91.38 183 ARG A O 1
ATOM 1402 N N . ALA A 1 184 ? -13.866 -7.134 19.461 1.00 93.12 184 ALA A N 1
ATOM 1403 C CA . ALA A 1 184 ? -12.470 -7.208 19.039 1.00 93.12 184 ALA A CA 1
ATOM 1404 C C . ALA A 1 184 ? -11.817 -5.820 19.053 1.00 93.12 184 ALA A C 1
ATOM 1406 O O . ALA A 1 184 ? -10.687 -5.673 19.518 1.00 93.12 184 ALA A O 1
ATOM 1407 N N . ILE A 1 185 ? -12.552 -4.790 18.630 1.00 95.50 185 ILE A N 1
ATOM 1408 C CA . ILE A 1 185 ? -12.090 -3.398 18.655 1.00 95.50 185 ILE A CA 1
ATOM 1409 C C . ILE A 1 185 ? -11.900 -2.906 20.086 1.00 95.50 185 ILE A C 1
ATOM 1411 O O . ILE A 1 185 ? -10.862 -2.318 20.390 1.00 95.50 185 ILE A O 1
ATOM 1415 N N . VAL A 1 186 ? -12.853 -3.172 20.983 1.00 94.25 186 VAL A N 1
ATOM 1416 C CA . VAL A 1 186 ? -12.736 -2.739 22.385 1.00 94.25 186 VAL A CA 1
ATOM 1417 C C . VAL A 1 186 ? -11.532 -3.390 23.066 1.00 94.25 186 VAL A C 1
ATOM 1419 O O . VAL A 1 186 ? -10.735 -2.695 23.698 1.00 94.25 186 VAL A O 1
ATOM 1422 N N . LEU A 1 187 ? -11.357 -4.704 22.893 1.00 94.44 187 LEU A N 1
ATOM 1423 C CA . LEU A 1 187 ? -10.211 -5.433 23.441 1.00 94.44 187 LEU A CA 1
ATOM 1424 C C . LEU A 1 187 ? -8.888 -4.921 22.861 1.00 94.44 187 LEU A C 1
ATOM 1426 O O . LEU A 1 187 ? -7.932 -4.702 23.607 1.00 94.44 187 LEU A O 1
ATOM 1430 N N . PHE A 1 188 ? -8.839 -4.676 21.549 1.00 95.94 188 PHE A N 1
ATOM 1431 C CA . PHE A 1 188 ? -7.658 -4.120 20.897 1.00 95.94 188 PHE A CA 1
ATOM 1432 C C . PHE A 1 188 ? -7.304 -2.741 21.466 1.00 95.94 188 PHE A C 1
ATOM 1434 O O . PHE A 1 188 ? -6.154 -2.502 21.833 1.00 95.94 188 PHE A O 1
ATOM 1441 N N . MET A 1 189 ? -8.284 -1.843 21.593 1.00 97.19 189 MET A N 1
ATOM 1442 C CA . MET A 1 189 ? -8.074 -0.500 22.137 1.00 97.19 189 MET A CA 1
ATOM 1443 C C . MET A 1 189 ? -7.650 -0.534 23.608 1.00 97.19 189 MET A C 1
ATOM 1445 O O . MET A 1 189 ? -6.778 0.238 24.001 1.00 97.19 189 MET A O 1
ATOM 1449 N N . ALA A 1 190 ? -8.198 -1.443 24.418 1.00 96.38 190 ALA A N 1
ATOM 1450 C CA . ALA A 1 190 ? -7.773 -1.627 25.804 1.00 96.38 190 ALA A CA 1
ATOM 1451 C C . ALA A 1 190 ? -6.316 -2.107 25.905 1.00 96.38 190 ALA A C 1
ATOM 1453 O O . ALA A 1 190 ? -5.538 -1.520 26.659 1.00 96.38 190 ALA A O 1
ATOM 1454 N N . ARG A 1 191 ? -5.913 -3.102 25.099 1.00 96.81 191 ARG A N 1
ATOM 1455 C CA . ARG A 1 191 ? -4.508 -3.543 25.004 1.00 96.81 191 ARG A CA 1
ATOM 1456 C C . ARG A 1 191 ? -3.597 -2.384 24.612 1.00 96.81 191 ARG A C 1
ATOM 1458 O O . ARG A 1 191 ? -2.550 -2.183 25.220 1.00 96.81 191 ARG A O 1
ATOM 1465 N N . LEU A 1 192 ? -4.016 -1.598 23.627 1.00 96.88 192 LEU A N 1
ATOM 1466 C CA . LEU A 1 192 ? -3.249 -0.454 23.157 1.00 96.88 192 LEU A CA 1
ATOM 1467 C C . LEU A 1 192 ? -3.126 0.642 24.223 1.00 96.88 192 LEU A C 1
ATOM 1469 O O . LEU A 1 192 ? -2.070 1.253 24.359 1.00 96.88 192 LEU A O 1
ATOM 1473 N N . ALA A 1 193 ? -4.176 0.868 25.015 1.00 97.19 193 ALA A N 1
ATOM 1474 C CA . ALA A 1 193 ? -4.132 1.781 26.151 1.00 97.19 193 ALA A CA 1
ATOM 1475 C C . ALA A 1 193 ? -3.156 1.308 27.234 1.00 97.19 193 ALA A C 1
ATOM 1477 O O . ALA A 1 193 ? -2.414 2.134 27.758 1.00 97.19 193 ALA A O 1
ATOM 1478 N N . LEU A 1 194 ? -3.095 0.004 27.526 1.00 97.19 194 LEU A N 1
ATOM 1479 C CA . LEU A 1 194 ? -2.081 -0.555 28.428 1.00 97.19 194 LEU A CA 1
ATOM 1480 C C . LEU A 1 194 ? -0.666 -0.325 27.886 1.00 97.19 194 LEU A C 1
ATOM 1482 O O . LEU A 1 194 ? 0.172 0.220 28.598 1.00 97.19 194 LEU A O 1
ATOM 1486 N N . ALA A 1 195 ? -0.427 -0.650 26.613 1.00 96.75 195 ALA A N 1
ATOM 1487 C CA . ALA A 1 195 ? 0.868 -0.445 25.958 1.00 96.75 195 ALA A CA 1
ATOM 1488 C C . ALA A 1 195 ? 1.284 1.038 25.887 1.00 96.75 195 ALA A C 1
ATOM 1490 O O . ALA A 1 195 ? 2.468 1.356 25.861 1.00 96.75 195 ALA A O 1
ATOM 1491 N N . ALA A 1 196 ? 0.317 1.957 25.881 1.00 96.81 196 ALA A N 1
ATOM 1492 C CA . ALA A 1 196 ? 0.538 3.400 25.925 1.00 96.81 196 ALA A CA 1
ATOM 1493 C C . ALA A 1 196 ? 0.636 3.976 27.355 1.00 96.81 196 ALA A C 1
ATOM 1495 O O . ALA A 1 196 ? 0.598 5.197 27.510 1.00 96.81 196 ALA A O 1
ATOM 1496 N N . GLY A 1 197 ? 0.697 3.135 28.397 1.00 96.62 197 GLY A N 1
ATOM 1497 C CA . GLY A 1 197 ? 0.807 3.571 29.794 1.00 96.62 197 GLY A CA 1
ATOM 1498 C C . GLY A 1 197 ? -0.477 4.176 30.376 1.00 96.62 197 GLY A C 1
ATOM 1499 O O . GLY A 1 197 ? -0.415 5.007 31.275 1.00 96.62 197 GLY A O 1
ATOM 1500 N N . GLN A 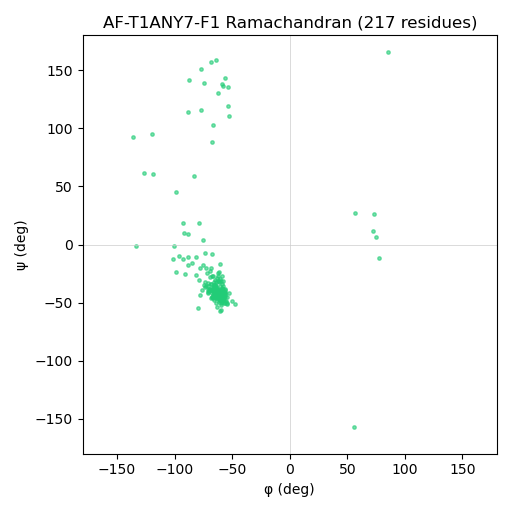1 198 ? -1.655 3.799 29.866 1.00 97.38 198 GLN A N 1
ATOM 1501 C CA . GLN A 1 198 ? -2.963 4.336 30.278 1.00 97.38 198 GLN A CA 1
ATOM 1502 C C . GLN A 1 198 ? -3.894 3.248 30.857 1.00 97.38 198 GLN A C 1
ATOM 1504 O O . GLN A 1 198 ? -4.996 3.025 30.333 1.00 97.38 198 GLN A O 1
ATOM 1509 N N . PRO A 1 199 ? -3.509 2.568 31.956 1.00 96.25 199 PRO A N 1
ATOM 1510 C CA . PRO A 1 199 ? -4.253 1.428 32.496 1.00 96.25 199 PRO A CA 1
ATOM 1511 C C . PRO A 1 199 ? -5.657 1.784 32.997 1.00 96.25 199 PRO A C 1
ATOM 1513 O O . PRO A 1 199 ? -6.589 1.000 32.824 1.00 96.25 199 PRO A O 1
ATOM 1516 N N . GLN A 1 200 ? -5.870 2.994 33.525 1.00 95.44 200 GLN A N 1
ATOM 1517 C CA . GLN A 1 200 ? -7.197 3.432 33.975 1.00 95.44 200 GLN A CA 1
ATOM 1518 C C . GLN A 1 200 ? -8.184 3.592 32.810 1.00 95.44 200 GLN A C 1
ATOM 1520 O O . GLN A 1 200 ? -9.395 3.481 33.009 1.00 95.44 200 GLN A O 1
ATOM 1525 N N . ARG A 1 201 ? -7.700 3.877 31.592 1.00 94.25 201 ARG A N 1
ATOM 1526 C CA . ARG A 1 201 ? -8.553 3.894 30.391 1.00 94.25 201 ARG A CA 1
ATOM 1527 C C . ARG A 1 201 ? -8.846 2.485 29.903 1.00 94.25 201 ARG A C 1
ATOM 1529 O O . ARG A 1 201 ? -9.997 2.198 29.592 1.00 94.25 201 ARG A O 1
ATOM 1536 N N . ALA A 1 202 ? -7.833 1.619 29.885 1.00 94.81 202 ALA A N 1
ATOM 1537 C CA . ALA A 1 202 ? -8.009 0.218 29.524 1.00 94.81 202 ALA A CA 1
ATOM 1538 C C . ALA A 1 202 ? -9.057 -0.462 30.416 1.00 94.81 202 ALA A C 1
ATOM 1540 O O . ALA A 1 202 ? -10.000 -1.051 29.897 1.00 94.81 202 ALA A O 1
ATOM 1541 N N . SER A 1 203 ? -8.945 -0.293 31.738 1.00 93.25 203 SER A N 1
ATOM 1542 C CA . SER A 1 203 ? -9.902 -0.829 32.714 1.00 93.25 203 SER A CA 1
ATOM 1543 C C . SER A 1 203 ? -11.330 -0.345 32.442 1.00 93.25 203 SER A C 1
ATOM 1545 O O . SER A 1 203 ? -12.229 -1.161 32.266 1.00 93.25 203 SER A O 1
ATOM 1547 N N . ARG A 1 204 ? -11.534 0.970 32.261 1.00 91.44 204 ARG A N 1
ATOM 1548 C CA . ARG A 1 204 ? -12.857 1.536 31.938 1.00 91.44 204 ARG A CA 1
ATOM 1549 C C . ARG A 1 204 ? -13.479 0.934 30.676 1.00 91.44 204 ARG A C 1
ATOM 1551 O O . ARG A 1 204 ? -14.671 0.641 30.665 1.00 91.44 204 ARG A O 1
ATOM 1558 N N . TRP A 1 205 ? -12.696 0.747 29.615 1.00 91.31 205 TRP A N 1
ATOM 1559 C CA . TRP A 1 205 ? -13.196 0.141 28.378 1.00 91.31 205 TRP A CA 1
ATOM 1560 C C . TRP A 1 205 ? -13.512 -1.347 28.530 1.00 91.31 205 TRP A C 1
ATOM 1562 O O . TRP A 1 205 ? -14.516 -1.803 27.987 1.00 91.31 205 TRP A O 1
ATOM 1572 N N . LEU A 1 206 ? -12.699 -2.093 29.282 1.00 91.31 206 LEU A N 1
ATOM 1573 C CA . LEU A 1 206 ? -12.941 -3.509 29.557 1.00 91.31 206 LEU A CA 1
ATOM 1574 C C . LEU A 1 206 ? -14.196 -3.715 30.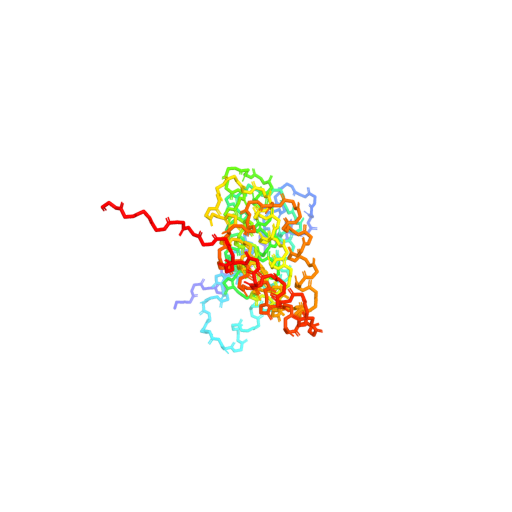411 1.00 91.31 206 LEU A C 1
ATOM 1576 O O . LEU A 1 206 ? -15.030 -4.539 30.044 1.00 91.31 206 LEU A O 1
ATOM 1580 N N . SER A 1 207 ? -14.383 -2.937 31.482 1.00 88.00 207 SER A N 1
ATOM 1581 C CA . SER A 1 207 ? -15.592 -3.006 32.315 1.00 88.00 207 SER A CA 1
ATOM 1582 C C . SER A 1 207 ? -16.850 -2.697 31.503 1.00 88.00 207 SER A C 1
ATOM 1584 O O . SER A 1 207 ? -17.781 -3.499 31.482 1.00 88.00 207 SER A O 1
ATOM 1586 N N . ALA A 1 208 ? -16.834 -1.617 30.712 1.00 81.75 208 ALA A N 1
ATOM 1587 C CA . ALA A 1 208 ? -17.954 -1.270 29.837 1.00 81.75 208 ALA A CA 1
ATOM 1588 C C . ALA A 1 208 ? -18.248 -2.354 28.780 1.00 81.75 208 ALA A C 1
ATOM 1590 O O . ALA A 1 208 ? -19.394 -2.530 28.369 1.00 81.75 208 ALA A O 1
ATOM 1591 N N . ALA A 1 209 ? -17.233 -3.092 28.316 1.00 82.12 209 ALA A N 1
ATOM 1592 C CA . ALA A 1 209 ? -17.428 -4.218 27.402 1.00 82.12 209 ALA A CA 1
ATOM 1593 C C . ALA A 1 209 ? -18.079 -5.429 28.087 1.00 82.12 209 ALA A C 1
ATOM 1595 O O . ALA A 1 209 ? -18.858 -6.141 27.455 1.00 82.12 209 ALA A O 1
ATOM 1596 N N . LEU A 1 210 ? -17.753 -5.670 29.359 1.00 80.56 210 LEU A N 1
ATOM 1597 C CA . LEU A 1 210 ? -18.301 -6.768 30.157 1.00 80.56 210 LEU A CA 1
ATOM 1598 C C . LEU A 1 210 ? -19.758 -6.517 30.562 1.00 80.56 210 LEU A C 1
ATOM 1600 O O . LEU A 1 210 ? -20.552 -7.455 30.563 1.00 80.56 210 LEU A O 1
ATOM 1604 N N . GLU A 1 211 ? -20.120 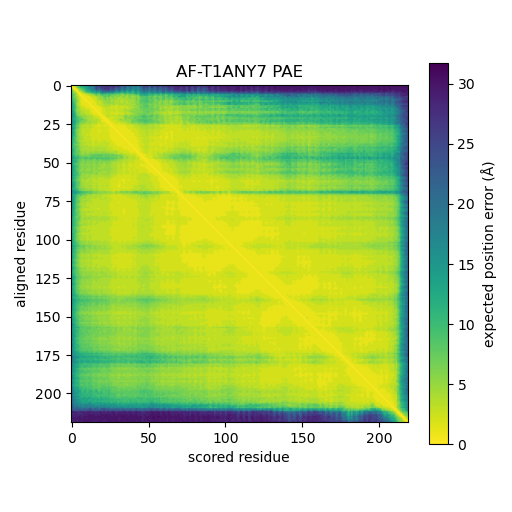-5.266 30.843 1.00 78.50 211 GLU A N 1
ATOM 1605 C CA . GLU A 1 211 ? -21.493 -4.859 31.178 1.00 78.50 211 GLU A CA 1
ATOM 1606 C C . GLU A 1 211 ? -22.449 -4.953 29.977 1.00 78.50 211 GLU A C 1
ATOM 1608 O O . GLU A 1 211 ? -23.632 -5.233 30.139 1.00 78.50 211 GLU A O 1
ATOM 1613 N N . ARG A 1 212 ? -21.943 -4.805 28.745 1.00 68.69 212 ARG A N 1
ATOM 1614 C CA . ARG A 1 212 ? -22.723 -4.871 27.490 1.00 68.69 212 ARG A CA 1
ATOM 1615 C C . ARG A 1 212 ? -23.064 -6.292 27.013 1.00 68.69 212 ARG A C 1
ATOM 1617 O O . ARG A 1 212 ? -23.353 -6.480 25.830 1.00 68.69 212 ARG A O 1
ATOM 1624 N N . ARG A 1 213 ? -22.999 -7.309 27.879 1.00 56.25 213 ARG A N 1
ATOM 1625 C CA . ARG A 1 213 ? -23.272 -8.705 27.491 1.00 56.25 213 ARG A CA 1
ATOM 1626 C C . ARG A 1 213 ? -24.646 -8.837 26.806 1.00 56.25 213 ARG A C 1
ATOM 1628 O O . ARG A 1 213 ? -25.625 -8.302 27.322 1.00 56.25 213 ARG A O 1
ATOM 1635 N N . PRO A 1 214 ? -24.749 -9.578 25.687 1.00 49.69 214 PRO A N 1
ATOM 1636 C CA . PRO A 1 214 ? -26.047 -9.938 25.140 1.00 49.69 214 PRO A CA 1
ATOM 1637 C C . PRO A 1 214 ? -26.779 -10.803 26.169 1.00 49.69 214 PRO A C 1
ATOM 1639 O O . PRO A 1 214 ? -26.209 -11.761 26.698 1.00 49.69 214 PRO A O 1
ATOM 1642 N N . VAL A 1 215 ? -28.035 -10.459 26.459 1.00 41.12 215 VAL A N 1
ATOM 1643 C CA . VAL A 1 215 ? -28.952 -11.363 27.158 1.00 41.12 215 VAL A CA 1
ATOM 1644 C C . VAL A 1 215 ? -28.951 -12.660 26.362 1.00 41.12 215 VAL A C 1
ATOM 1646 O O . VAL A 1 215 ? -29.254 -12.651 25.169 1.00 41.12 215 VAL A O 1
ATOM 1649 N N . ALA A 1 216 ? -28.539 -13.753 27.000 1.00 40.16 216 ALA A N 1
ATOM 1650 C CA . ALA A 1 216 ? -28.585 -15.073 26.403 1.00 40.16 216 ALA A CA 1
ATOM 1651 C C . ALA A 1 216 ? -30.011 -15.317 25.894 1.00 40.16 216 ALA A C 1
ATOM 1653 O O . ALA A 1 216 ? -30.943 -15.445 26.689 1.00 40.16 216 ALA A O 1
ATOM 1654 N N . SER A 1 217 ? -30.187 -15.356 24.574 1.00 39.84 217 SER A N 1
ATOM 1655 C CA . SER A 1 217 ? -31.408 -15.853 23.961 1.00 39.84 217 SER A CA 1
ATOM 1656 C C . SER A 1 217 ? -31.473 -17.348 24.246 1.00 39.84 217 SER A C 1
ATOM 1658 O O . SER A 1 217 ? -30.957 -18.161 23.484 1.00 39.84 217 SER A O 1
ATOM 1660 N N . ARG A 1 218 ? -32.063 -17.705 25.387 1.00 40.56 218 ARG A N 1
ATOM 1661 C CA . ARG A 1 218 ? -32.637 -19.030 25.588 1.00 40.56 218 ARG A CA 1
ATOM 1662 C C . ARG A 1 218 ? -33.834 -19.137 24.647 1.00 40.56 218 ARG A C 1
ATOM 1664 O O . ARG A 1 218 ? -34.871 -18.542 24.938 1.00 40.56 218 ARG A O 1
ATOM 1671 N N . ARG A 1 219 ? -33.674 -19.851 23.538 1.00 38.22 219 ARG A N 1
ATOM 1672 C CA . ARG A 1 219 ? -34.735 -20.618 22.881 1.00 38.22 219 ARG A CA 1
ATOM 1673 C C . ARG A 1 219 ? -34.121 -21.886 22.322 1.00 38.22 219 ARG A C 1
ATOM 1675 O O . ARG A 1 219 ? -33.058 -21.758 21.680 1.00 38.22 219 ARG A O 1
#

Solvent-accessible surface area (backbone atoms only — not comparable to full-atom values): 11423 Å² total; per-residue (Å²): 134,89,75,55,71,67,54,52,52,52,51,50,64,68,35,46,69,40,64,71,33,84,83,44,90,53,18,62,60,39,51,52,49,52,48,53,52,53,52,52,57,26,67,71,36,61,84,90,36,71,69,21,55,52,38,52,65,57,45,55,61,54,52,49,53,56,59,73,69,46,94,62,55,37,70,55,24,48,47,52,16,52,54,25,43,74,73,68,39,17,64,58,12,18,53,26,17,45,50,17,22,74,65,34,71,93,52,18,65,65,26,42,52,52,17,22,50,23,23,36,75,55,71,36,18,31,62,15,8,53,50,27,39,55,49,19,75,70,45,88,48,67,71,56,21,51,51,26,37,56,54,11,42,53,28,15,28,77,51,60,35,34,56,56,24,43,54,51,51,52,59,52,42,71,77,38,62,73,53,72,72,38,65,68,52,44,54,50,51,22,52,31,25,44,71,46,75,34,53,75,56,16,50,55,50,51,53,57,57,62,72,63,59,77,78,78,78,86,122

Organism: NCBI:txid410659